Protein AF-A0AAW4UK02-F1 (afdb_monomer)

Organism: NCBI:txid39491

Mean predicted aligned error: 6.5 Å

Radius of gyration: 23.48 Å; Cα contacts (8 Å, |Δi|>4): 196; chains: 1; bounding box: 62×28×69 Å

Foldseek 3Di:
DWKWFDQPPDIDIDDDDPDDDDDDDPPVVVVVVVVLLCCQLHPHDDPDPDDRSPQGMADPNHRDHSVQADEQEAEDPVSLVQLCWLDPPHLVVLLVVVVCPDPVNVVVLVVVQVVQVVVQVVVQVVVCVVHPDGDDDDSVVVVVVVSPDTDADPVRHHPVPDALVVSVVVSVVSVVSSCVVPPHHYDYHYHPCCVRPPD

pLDDT: mean 89.32, std 7.07, range [51.09, 97.5]

Solvent-accessible surface area (backbone atoms only — not comparable to full-atom values): 11755 Å² total; per-residue (Å²): 87,42,37,38,38,40,54,85,93,45,76,49,73,49,74,48,53,103,77,67,83,91,82,77,87,60,56,72,60,52,53,52,52,53,50,36,54,51,42,42,33,40,88,63,80,79,90,53,95,87,43,72,53,59,93,25,55,26,50,71,90,35,81,62,64,47,77,64,34,48,70,45,78,33,69,50,72,66,50,51,50,54,36,56,29,53,40,99,88,13,53,38,38,57,38,50,55,56,57,51,68,35,67,71,45,46,52,52,52,48,56,50,50,54,53,51,51,53,53,38,52,62,50,31,73,56,46,44,74,78,42,101,52,79,69,85,84,58,76,66,56,63,53,47,55,66,51,71,41,84,69,61,39,82,93,76,33,58,65,83,74,52,50,54,57,58,50,51,50,52,50,52,53,45,50,52,56,37,36,73,79,52,80,64,56,69,44,75,45,73,42,69,51,70,78,48,60,66,128

Sequence (199 aa):
MNVEITEFEKRFCFELCPVTQLCGQNVRKKNYIFESLRRYFGTFKYSESKNKWRDNVFIDNNQVGRKFFSVLSISNKIDIIQMIKMTEQSLLMEYVKNIIQDFDWQLHLRNLSEEIEIMFQIINDQVNKVGDIEISYAMSDVWDMVQKSEVSGIDDTELSDKSNAELILILLNIVDNVLKNNPKKTLILFENLDHLVSL

InterPro domains:
  IPR031820 CRISPR-associated protein Csn2 subfamily St [PF16813] (8-198)

Nearest PDB structures (foldseek):
  3zth-assembly1_A  TM=8.404E-01  e=8.016E-12  Streptococcus thermophilus LMG 18311
  5h66-assembly1_A  TM=2.724E-01  e=3.686E-01  Bacillus subtilis subsp. subtilis str. 168
  1kz9-assembly1_E  TM=2.571E-01  e=7.931E+00  Schizosaccharomyces pombe

Secondary structure (DSSP, 8-state):
-EEEEEETTEEEEEE--SS----SS-HHHHHHHHHHHHHHHSSPPP-SSS-TTTT-EEETTEE--TTSSEEEEESSHHHHHHHHS--TT-HHHHHHHHHHTSHHHHHHHHHHHHHHHHHHHHHHHHHTTTSS------HHHHHHHHHT-----GGG--GGGS-HHHHHHHHHHHHHHHHHHS---EEEEESSHHHHS--

Structure (mmCIF, N/CA/C/O backbone):
data_AF-A0AAW4UK02-F1
#
_entry.id   AF-A0AAW4UK02-F1
#
loop_
_atom_site.group_PDB
_atom_site.id
_atom_site.type_symbol
_atom_site.label_atom_id
_atom_site.label_alt_id
_atom_site.label_comp_id
_atom_site.label_asym_id
_atom_site.label_entity_id
_atom_site.label_seq_id
_atom_site.pdbx_PDB_ins_code
_atom_site.Cartn_x
_atom_site.Cartn_y
_atom_site.Cartn_z
_atom_site.occupancy
_atom_site.B_iso_or_equiv
_atom_site.auth_seq_id
_atom_site.auth_comp_id
_atom_site.auth_asym_id
_atom_site.auth_atom_id
_atom_site.pdbx_PDB_model_num
ATOM 1 N N . MET A 1 1 ? -9.503 -10.675 16.556 1.00 94.06 1 MET A N 1
ATOM 2 C CA . MET A 1 1 ? -8.348 -10.437 17.457 1.00 94.06 1 MET A CA 1
ATOM 3 C C . MET A 1 1 ? -8.697 -9.284 18.369 1.00 94.06 1 MET A C 1
ATOM 5 O O . MET A 1 1 ? -9.324 -8.343 17.902 1.00 94.06 1 MET A O 1
ATOM 9 N N . ASN A 1 2 ? -8.344 -9.339 19.644 1.00 96.31 2 ASN A N 1
ATOM 10 C CA . ASN A 1 2 ? -8.654 -8.267 20.582 1.00 96.31 2 ASN A CA 1
ATOM 11 C C . ASN A 1 2 ? -7.566 -7.202 20.523 1.00 96.31 2 ASN A C 1
ATOM 13 O O . ASN A 1 2 ? -6.394 -7.503 20.730 1.00 96.31 2 ASN A O 1
ATOM 17 N N . VAL A 1 3 ? -7.949 -5.964 20.235 1.00 97.12 3 VAL A N 1
ATOM 18 C CA . VAL A 1 3 ? -7.041 -4.819 20.226 1.00 97.12 3 VAL A CA 1
ATOM 19 C C . VAL A 1 3 ? -7.264 -4.024 21.499 1.00 97.12 3 VAL A C 1
ATOM 21 O O . VAL A 1 3 ? -8.393 -3.642 21.803 1.00 97.12 3 VAL A O 1
ATOM 24 N N . GLU A 1 4 ? -6.187 -3.745 22.223 1.00 97.50 4 GLU A N 1
ATOM 25 C CA . GLU A 1 4 ? -6.174 -2.801 23.336 1.00 97.50 4 GLU A CA 1
ATOM 26 C C . GLU A 1 4 ? -5.247 -1.633 23.000 1.00 97.50 4 GLU A C 1
ATOM 28 O O . GLU A 1 4 ? -4.099 -1.822 22.598 1.00 97.50 4 GLU A O 1
ATOM 33 N N . ILE A 1 5 ? -5.758 -0.413 23.164 1.00 96.50 5 ILE A N 1
ATOM 34 C CA . ILE A 1 5 ? -4.999 0.825 23.001 1.00 96.50 5 ILE A CA 1
ATOM 35 C C . ILE A 1 5 ? -4.984 1.581 24.322 1.00 96.50 5 ILE A C 1
ATOM 37 O O . ILE A 1 5 ? -6.041 1.831 24.909 1.00 96.50 5 ILE A O 1
ATOM 41 N N . THR A 1 6 ? -3.801 1.982 24.774 1.00 94.50 6 THR A N 1
ATOM 42 C CA . THR A 1 6 ? -3.619 2.707 26.034 1.00 94.50 6 THR A CA 1
ATOM 43 C C . THR A 1 6 ? -3.391 4.202 25.798 1.00 94.50 6 THR A C 1
ATOM 45 O O . THR A 1 6 ? -2.698 4.602 24.866 1.00 94.50 6 THR A O 1
ATOM 48 N N . GLU A 1 7 ? -3.986 5.046 26.648 1.00 91.94 7 GLU A N 1
ATOM 49 C CA . GLU A 1 7 ? -3.673 6.477 26.775 1.00 91.94 7 GLU A CA 1
ATOM 50 C C . GLU A 1 7 ? -3.448 6.791 28.257 1.00 91.94 7 GLU A C 1
ATOM 52 O O . GLU A 1 7 ? -4.396 7.067 28.998 1.00 91.94 7 GLU A O 1
ATOM 57 N N . PHE A 1 8 ? -2.190 6.728 28.700 1.00 85.50 8 PHE A N 1
ATOM 58 C CA . PHE A 1 8 ? -1.838 6.765 30.124 1.00 85.50 8 PHE A CA 1
ATOM 59 C C . PHE A 1 8 ? -2.593 5.667 30.902 1.00 85.50 8 PHE A C 1
ATOM 61 O O . PHE A 1 8 ? -2.358 4.487 30.665 1.00 85.50 8 PHE A O 1
ATOM 68 N N . GLU A 1 9 ? -3.512 6.033 31.798 1.00 85.38 9 GLU A N 1
ATOM 69 C CA . GLU A 1 9 ? -4.323 5.092 32.587 1.00 85.38 9 GLU A CA 1
ATOM 70 C C . GLU A 1 9 ? -5.566 4.581 31.840 1.00 85.38 9 GLU A C 1
ATOM 72 O O . GLU A 1 9 ? -6.186 3.600 32.251 1.00 85.38 9 GLU A O 1
ATOM 77 N N . LYS A 1 10 ? -5.957 5.233 30.738 1.00 92.44 10 LYS A N 1
ATOM 78 C CA . LYS A 1 10 ? -7.143 4.845 29.967 1.00 92.44 10 LYS A CA 1
ATOM 79 C C . LYS A 1 10 ? -6.822 3.671 29.056 1.00 92.44 10 LYS A C 1
ATOM 81 O O . LYS A 1 10 ? -5.759 3.630 28.441 1.00 92.44 10 LYS A O 1
ATOM 86 N N . ARG A 1 11 ? -7.792 2.768 28.910 1.00 93.88 11 ARG A N 1
ATOM 87 C CA . ARG A 1 11 ? -7.727 1.621 28.000 1.00 93.88 11 ARG A CA 1
ATOM 88 C C . ARG A 1 11 ? -8.925 1.621 27.065 1.00 93.88 11 ARG A C 1
ATOM 90 O O . ARG A 1 11 ? -10.062 1.853 27.484 1.00 93.88 11 ARG A O 1
ATOM 97 N N . PHE A 1 12 ? -8.661 1.375 25.793 1.00 95.38 12 PHE A N 1
ATOM 98 C CA . PHE A 1 12 ? -9.661 1.279 24.745 1.00 95.38 12 PHE A CA 1
ATOM 99 C C . PHE A 1 12 ? -9.554 -0.102 24.111 1.00 95.38 12 PHE A C 1
ATOM 101 O O . PHE A 1 12 ? -8.604 -0.368 23.382 1.00 95.38 12 PHE A O 1
ATOM 108 N N . CYS A 1 13 ? -10.523 -0.965 24.401 1.00 95.44 13 CYS A N 1
ATOM 109 C CA . CYS A 1 13 ? -10.538 -2.340 23.916 1.00 95.44 13 CYS A CA 1
ATOM 110 C C . CYS A 1 13 ? -11.639 -2.509 22.867 1.00 95.44 13 CYS A C 1
ATOM 112 O O . CYS A 1 13 ? -12.750 -2.003 23.052 1.00 95.44 13 CYS A O 1
ATOM 114 N N . PHE A 1 14 ? -11.337 -3.209 21.779 1.00 96.00 14 PHE A N 1
ATOM 115 C CA . PHE A 1 14 ? -12.314 -3.593 20.765 1.00 96.00 14 PHE A CA 1
ATOM 116 C C . PHE A 1 14 ? -11.873 -4.870 20.051 1.00 96.00 14 PHE A C 1
ATOM 118 O O . PHE A 1 14 ? -10.683 -5.179 19.968 1.00 96.00 14 PHE A O 1
ATOM 125 N N . GLU A 1 15 ? -12.841 -5.611 19.525 1.00 95.62 15 GLU A N 1
ATOM 126 C CA . GLU A 1 15 ? -12.567 -6.762 18.676 1.00 95.62 15 GLU A CA 1
ATOM 127 C C . GLU A 1 15 ? -12.310 -6.290 17.239 1.00 95.62 15 GLU A C 1
ATOM 129 O O . GLU A 1 15 ? -13.112 -5.562 16.656 1.00 95.62 15 GLU A O 1
ATOM 134 N N . LEU A 1 16 ? -11.172 -6.696 16.679 1.00 95.81 16 LEU A N 1
ATOM 135 C CA . LEU A 1 16 ? -10.799 -6.483 15.288 1.00 95.81 16 LEU A CA 1
ATOM 136 C C . LEU A 1 16 ? -11.086 -7.757 14.479 1.00 95.81 16 LEU A C 1
ATOM 138 O O . LEU A 1 16 ? -10.395 -8.777 14.604 1.00 95.81 16 LEU A O 1
ATOM 142 N N . CYS A 1 17 ? -12.117 -7.654 13.650 1.00 95.19 17 CYS A N 1
ATOM 143 C CA . CYS A 1 17 ? -12.566 -8.594 12.626 1.00 95.19 17 CYS A CA 1
ATOM 144 C C . CYS A 1 17 ? -12.067 -8.156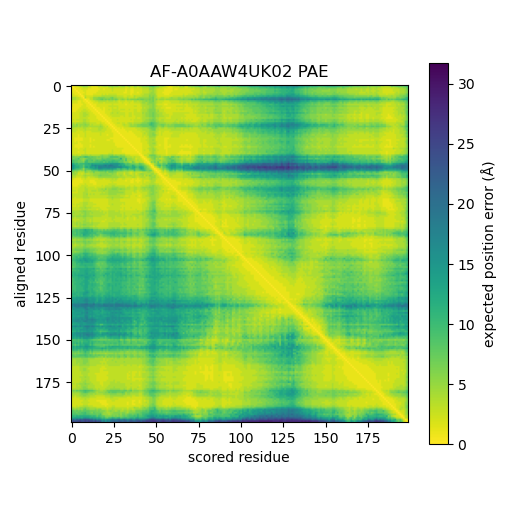 11.231 1.00 95.19 17 CYS A C 1
ATOM 146 O O . CYS A 1 17 ? -11.600 -7.020 11.094 1.00 95.19 17 CYS A O 1
ATOM 148 N N . PRO A 1 18 ? -12.200 -8.996 10.177 1.00 94.31 18 PRO A N 1
ATOM 149 C CA . PRO A 1 18 ? -11.818 -8.626 8.806 1.00 94.31 18 PRO A CA 1
ATOM 150 C C . PRO A 1 18 ? -12.408 -7.288 8.338 1.00 94.31 18 PRO A C 1
ATOM 152 O O . PRO A 1 18 ? -11.737 -6.519 7.660 1.00 94.31 18 PRO A O 1
ATOM 155 N N . VAL A 1 19 ? -13.636 -6.988 8.767 1.00 93.88 19 VAL A N 1
ATOM 156 C CA . VAL A 1 19 ? -14.252 -5.663 8.670 1.00 93.88 19 VAL A CA 1
ATOM 157 C C . VAL A 1 19 ? -14.693 -5.258 10.071 1.00 93.88 19 VAL A C 1
ATOM 159 O O . VAL A 1 19 ? -15.435 -5.990 10.723 1.00 93.88 19 VAL A O 1
ATOM 162 N N . THR A 1 20 ? -14.221 -4.105 10.545 1.00 94.50 20 THR A N 1
ATOM 163 C CA . THR A 1 20 ? -14.516 -3.584 11.887 1.00 94.50 20 THR A CA 1
ATOM 164 C C . THR A 1 20 ? -14.926 -2.126 11.789 1.00 94.50 20 THR A C 1
ATOM 166 O O . THR A 1 20 ? -14.229 -1.329 11.165 1.00 94.50 20 THR A O 1
ATOM 169 N N . GLN A 1 21 ? -16.041 -1.767 12.424 1.00 92.44 21 GLN A N 1
ATOM 170 C CA . GLN A 1 21 ? -16.552 -0.399 12.436 1.00 92.44 21 GLN A CA 1
ATOM 171 C C . GLN A 1 21 ? -16.425 0.205 13.833 1.00 92.44 21 GLN A C 1
ATOM 173 O O . GLN A 1 21 ? -16.917 -0.344 14.818 1.00 92.44 21 GLN A O 1
ATOM 178 N N . LEU A 1 22 ? -15.780 1.369 13.920 1.00 91.69 22 LEU A N 1
ATOM 179 C CA . LEU A 1 22 ? -15.698 2.153 15.150 1.00 91.69 22 LEU A CA 1
ATOM 180 C C . LEU A 1 22 ? -16.774 3.245 15.134 1.00 91.69 22 LEU A C 1
ATOM 182 O O . LEU A 1 22 ? -16.557 4.361 14.662 1.00 91.69 22 LEU A O 1
ATOM 186 N N . CYS A 1 23 ? -17.951 2.918 15.663 1.00 88.62 23 CYS A N 1
ATOM 187 C CA . CYS A 1 23 ? -19.103 3.821 15.721 1.00 88.62 23 CYS A CA 1
ATOM 188 C C . CYS A 1 23 ? -19.168 4.621 17.039 1.00 88.62 23 CYS A C 1
ATOM 190 O O . CYS A 1 23 ? -18.401 4.404 17.979 1.00 88.62 23 CYS A O 1
ATOM 192 N N . GLY A 1 24 ? -20.104 5.572 17.113 1.00 89.25 24 GLY A N 1
ATOM 193 C CA . GLY A 1 24 ? -20.410 6.337 18.329 1.00 89.25 24 GLY A CA 1
ATOM 194 C C . GLY A 1 24 ? -20.054 7.825 18.259 1.00 89.25 24 GLY A C 1
ATOM 195 O O . GLY A 1 24 ? -19.345 8.281 17.358 1.00 89.25 24 GLY A O 1
ATOM 196 N N . GLN A 1 25 ? -20.562 8.584 19.236 1.00 91.25 25 GLN A N 1
ATOM 197 C CA . GLN A 1 25 ? -20.520 10.055 19.259 1.00 91.25 25 GLN A CA 1
ATOM 198 C C . GLN A 1 25 ? -19.180 10.641 19.728 1.00 91.25 25 GLN A C 1
ATOM 200 O O . GLN A 1 25 ? -18.880 11.802 19.462 1.00 91.25 25 GLN A O 1
ATOM 205 N N . ASN A 1 26 ? -18.346 9.862 20.425 1.00 94.06 26 ASN A N 1
ATOM 206 C CA . ASN A 1 26 ? -17.081 10.363 20.962 1.00 94.06 26 ASN A CA 1
ATOM 207 C C . ASN A 1 26 ? -15.991 10.409 19.877 1.00 94.06 26 ASN A C 1
ATOM 209 O O . ASN A 1 26 ? -15.133 9.530 19.791 1.00 94.06 26 ASN A O 1
ATOM 213 N N . VAL A 1 27 ? -16.029 11.458 19.054 1.00 90.94 27 VAL A N 1
ATOM 214 C CA . VAL A 1 27 ? -15.080 11.687 17.951 1.00 90.94 27 VAL A CA 1
ATOM 215 C C . VAL A 1 27 ? -13.635 11.738 18.453 1.00 90.94 27 VAL A C 1
ATOM 217 O O . VAL A 1 27 ? -12.760 11.119 17.858 1.00 90.94 27 VAL A O 1
ATOM 220 N N . ARG A 1 28 ? -13.377 12.382 19.601 1.00 92.62 28 ARG A N 1
ATOM 221 C CA . ARG A 1 28 ? -12.023 12.472 20.181 1.00 92.62 28 ARG A CA 1
ATOM 222 C C . ARG A 1 28 ? -11.429 11.093 20.479 1.00 92.62 28 ARG A C 1
ATOM 224 O O . ARG A 1 28 ? -10.271 10.850 20.153 1.00 92.62 28 ARG A O 1
ATOM 231 N N . LYS A 1 29 ? -12.224 10.188 21.063 1.00 93.75 29 LYS A N 1
ATOM 232 C CA . LYS A 1 29 ? -11.807 8.807 21.351 1.00 93.75 29 LYS A CA 1
ATOM 233 C C . LYS A 1 29 ? -11.520 8.028 20.066 1.00 93.75 29 LYS A C 1
ATOM 235 O O . LYS A 1 29 ? -10.497 7.355 19.990 1.00 93.75 29 LYS A O 1
ATOM 240 N N . LYS A 1 30 ? -12.391 8.136 19.057 1.00 93.31 30 LYS A N 1
ATOM 241 C CA . LYS A 1 30 ? -12.202 7.456 17.763 1.00 93.31 30 LYS A CA 1
ATOM 242 C C . LYS A 1 30 ? -10.933 7.935 17.059 1.00 93.31 30 LYS A C 1
ATOM 244 O O . LYS A 1 30 ? -10.099 7.110 16.706 1.00 93.31 30 LYS A O 1
ATOM 249 N N . ASN A 1 31 ? -10.732 9.248 16.964 1.00 93.12 31 ASN A N 1
ATOM 250 C CA . ASN A 1 31 ? -9.539 9.819 16.335 1.00 93.12 31 ASN A CA 1
ATOM 251 C C . ASN A 1 31 ? -8.258 9.378 17.055 1.00 93.12 31 ASN A C 1
ATOM 253 O O . ASN A 1 31 ? -7.260 9.079 16.409 1.00 93.12 31 ASN A O 1
ATOM 257 N N . TYR A 1 32 ? -8.282 9.280 18.389 1.00 94.69 32 TYR A N 1
ATOM 258 C CA . TYR A 1 32 ? -7.134 8.780 19.146 1.00 94.69 32 TYR A CA 1
ATOM 259 C C . TYR A 1 32 ? -6.802 7.313 18.828 1.00 94.69 32 TYR A C 1
ATOM 261 O O . TYR A 1 32 ? -5.626 6.968 18.701 1.00 94.69 32 TYR A O 1
ATOM 269 N N . ILE A 1 33 ? -7.820 6.458 18.679 1.00 95.06 33 ILE A N 1
ATOM 270 C CA . ILE A 1 33 ? -7.647 5.054 18.277 1.00 95.06 33 ILE A CA 1
ATOM 271 C C . ILE A 1 33 ? -7.009 4.976 16.883 1.00 95.06 33 ILE A C 1
ATOM 273 O O . ILE A 1 33 ? -5.984 4.315 16.726 1.00 95.06 33 ILE A O 1
ATOM 277 N N . PHE A 1 34 ? -7.552 5.703 15.900 1.00 94.25 34 PHE A N 1
ATOM 278 C CA . PHE A 1 34 ? -7.012 5.745 14.535 1.00 94.25 34 PHE A CA 1
ATOM 279 C C . PHE A 1 34 ? -5.564 6.248 14.496 1.00 94.25 34 PHE A C 1
ATOM 281 O O . PHE A 1 34 ? -4.701 5.594 13.912 1.00 94.25 34 PHE A O 1
ATOM 288 N N . GLU A 1 35 ? -5.267 7.359 15.173 1.00 93.69 35 GLU A N 1
ATOM 289 C CA . GLU A 1 35 ? -3.908 7.905 15.252 1.00 93.69 35 GLU A CA 1
ATOM 290 C C . GLU A 1 35 ? -2.931 6.949 15.940 1.00 93.69 35 GLU A C 1
ATOM 292 O O . GLU A 1 35 ? -1.781 6.844 15.518 1.00 93.69 35 GLU A O 1
ATOM 297 N N . SER A 1 36 ? -3.374 6.227 16.972 1.00 94.56 36 SER A N 1
ATOM 298 C CA . SER A 1 36 ? -2.537 5.228 17.642 1.00 94.56 36 SER A CA 1
ATOM 299 C C . SER A 1 36 ? -2.181 4.088 16.694 1.00 94.56 36 SER A C 1
ATOM 301 O O . SER A 1 36 ? -1.005 3.771 16.553 1.00 94.56 36 SER A O 1
ATOM 303 N N . LEU A 1 37 ? -3.157 3.532 15.969 1.00 95.31 37 LEU A N 1
ATOM 304 C CA . LEU A 1 37 ? -2.908 2.482 14.975 1.00 95.31 37 LEU A CA 1
ATOM 305 C C . LEU A 1 37 ? -1.984 2.977 13.852 1.00 95.31 37 LEU A C 1
ATOM 307 O O . LEU A 1 37 ? -0.996 2.315 13.529 1.00 95.31 37 LEU A O 1
ATOM 311 N N . ARG A 1 38 ? -2.259 4.172 13.308 1.00 93.56 38 ARG A N 1
ATOM 312 C CA . ARG A 1 38 ? -1.472 4.806 12.240 1.00 93.56 38 ARG A CA 1
ATOM 313 C C . ARG A 1 38 ? -0.026 5.046 12.664 1.00 93.56 38 ARG A C 1
ATOM 315 O O . ARG A 1 38 ? 0.893 4.718 11.922 1.00 93.56 38 ARG A O 1
ATOM 322 N N . ARG A 1 39 ? 0.203 5.614 13.851 1.00 92.56 39 ARG A N 1
ATOM 323 C CA . ARG A 1 39 ? 1.558 5.926 14.334 1.00 92.56 39 ARG A CA 1
ATOM 324 C C . ARG A 1 39 ? 2.308 4.674 14.756 1.00 92.56 39 ARG A C 1
ATOM 326 O O . ARG A 1 39 ? 3.486 4.540 14.423 1.00 92.56 39 ARG A O 1
ATOM 333 N N . TYR A 1 40 ? 1.639 3.761 15.458 1.00 93.62 40 TYR A N 1
ATOM 334 C CA . TYR A 1 40 ? 2.273 2.564 15.994 1.00 93.62 40 TYR A CA 1
ATOM 335 C C . TYR A 1 40 ? 2.774 1.643 14.883 1.00 93.62 40 TYR A C 1
ATOM 337 O O . TYR A 1 40 ? 3.966 1.326 14.852 1.00 93.62 40 TYR A O 1
ATOM 345 N N . PHE A 1 41 ? 1.899 1.293 13.938 1.00 93.88 41 PHE A N 1
ATOM 346 C CA . PHE A 1 41 ? 2.230 0.401 12.826 1.00 93.88 41 PHE A CA 1
ATOM 347 C C . PHE A 1 41 ? 2.803 1.126 11.593 1.00 93.88 41 PHE A C 1
ATOM 349 O O . PHE A 1 41 ? 3.340 0.493 10.689 1.00 93.88 41 PHE A O 1
ATOM 356 N N . GLY A 1 42 ? 2.724 2.459 11.547 1.00 87.81 42 GLY A N 1
ATOM 357 C CA . GLY A 1 42 ? 3.353 3.271 10.505 1.00 87.81 42 GLY A CA 1
ATOM 358 C C . GLY A 1 42 ? 4.839 3.556 10.750 1.00 87.81 42 GLY A C 1
ATOM 359 O O . GLY A 1 42 ? 5.459 3.101 11.712 1.00 87.81 42 GLY A O 1
ATOM 360 N N . THR A 1 43 ? 5.418 4.391 9.887 1.00 80.38 43 THR A N 1
ATOM 361 C CA . THR A 1 43 ? 6.842 4.781 9.908 1.00 80.38 43 THR A CA 1
ATOM 362 C C . THR A 1 43 ? 7.152 5.953 10.849 1.00 80.38 43 THR A C 1
ATOM 364 O O . THR A 1 43 ? 8.270 6.473 10.853 1.00 80.38 43 THR A O 1
ATOM 367 N N . PHE A 1 44 ? 6.183 6.374 11.670 1.00 82.81 44 PHE A N 1
ATOM 368 C CA . PHE A 1 44 ? 6.302 7.557 12.520 1.00 82.81 44 PHE A CA 1
ATOM 369 C C . PHE A 1 44 ? 7.483 7.444 13.500 1.00 82.81 44 PHE A C 1
ATOM 371 O O . PHE A 1 44 ? 7.594 6.482 14.270 1.00 82.81 44 PHE A O 1
ATOM 378 N N . LYS A 1 45 ? 8.370 8.442 13.503 1.00 81.75 45 LYS A N 1
ATOM 379 C CA . LYS A 1 45 ? 9.501 8.514 14.436 1.00 81.75 45 LYS A CA 1
ATOM 380 C C . LYS A 1 45 ? 9.096 9.327 15.662 1.00 81.75 45 LYS A C 1
ATOM 382 O O . LYS A 1 45 ? 8.737 10.493 15.547 1.00 81.75 45 LYS A O 1
ATOM 387 N N . TYR A 1 46 ? 9.162 8.710 16.838 1.00 82.12 46 TYR A N 1
ATOM 388 C CA . TYR A 1 46 ? 8.900 9.394 18.102 1.00 82.12 46 TYR A CA 1
ATOM 389 C C . TYR A 1 46 ? 10.131 10.216 18.495 1.00 82.12 46 TYR A C 1
ATOM 391 O O . TYR A 1 46 ? 11.205 9.652 18.690 1.00 82.12 46 TYR A O 1
ATOM 399 N N . SER A 1 47 ? 9.979 11.536 18.587 1.00 73.50 47 SER A N 1
ATOM 400 C CA . SER A 1 47 ? 11.040 12.457 19.016 1.00 73.50 47 SER A CA 1
ATOM 401 C C . SER A 1 47 ? 11.288 12.410 20.526 1.00 73.50 47 SER A C 1
ATOM 403 O O . SER A 1 47 ? 12.410 12.617 20.977 1.00 73.50 47 SER A O 1
ATOM 405 N N . GLU A 1 48 ? 10.249 12.121 21.309 1.00 73.69 48 GLU A N 1
ATOM 406 C CA . GLU A 1 48 ? 10.289 12.149 22.771 1.00 73.69 48 GLU A CA 1
ATOM 407 C C . GLU A 1 48 ? 10.339 10.742 23.374 1.00 73.69 48 GLU A C 1
ATOM 409 O O . GLU A 1 48 ? 9.679 9.809 22.906 1.00 73.69 48 GLU A O 1
ATOM 414 N N . SER A 1 49 ? 11.099 10.597 24.464 1.00 62.59 49 SER A N 1
ATOM 415 C CA . SER A 1 49 ? 11.214 9.342 25.215 1.00 62.59 49 SER A CA 1
ATOM 416 C C . SER A 1 49 ? 9.883 8.925 25.850 1.00 62.59 49 SER A C 1
ATOM 418 O O . SER A 1 49 ? 9.523 7.749 25.777 1.00 62.59 49 SER A O 1
ATOM 420 N N . LYS A 1 50 ? 9.125 9.885 26.401 1.00 64.50 50 LYS A N 1
ATOM 421 C CA . LYS A 1 50 ? 7.748 9.711 26.885 1.00 64.50 50 LYS A CA 1
ATOM 422 C C . LYS A 1 50 ? 6.761 10.197 25.831 1.00 64.50 50 LYS A C 1
ATOM 424 O O . LYS A 1 50 ? 6.408 11.367 25.801 1.00 64.50 50 LYS A O 1
ATOM 429 N N . ASN A 1 51 ? 6.293 9.287 24.987 1.00 79.31 51 ASN A N 1
ATOM 430 C CA . ASN A 1 51 ? 5.299 9.593 23.968 1.00 79.31 51 ASN A CA 1
ATOM 431 C C . ASN A 1 51 ? 4.058 8.715 24.168 1.00 79.31 51 ASN A C 1
ATOM 433 O O . ASN A 1 51 ? 4.177 7.498 24.258 1.00 79.31 51 ASN A O 1
ATOM 437 N N . LYS A 1 52 ? 2.867 9.321 24.216 1.00 83.50 52 LYS A N 1
ATOM 438 C CA . LYS A 1 52 ? 1.609 8.606 24.502 1.00 83.50 52 LYS A CA 1
ATOM 439 C C . LYS A 1 52 ? 1.173 7.596 23.432 1.00 83.50 52 LYS A C 1
ATOM 441 O O . LYS A 1 52 ? 0.221 6.866 23.661 1.00 83.50 52 LYS A O 1
ATOM 446 N N . TRP A 1 53 ? 1.816 7.599 22.266 1.00 84.94 53 TRP A N 1
ATOM 447 C CA . TRP A 1 53 ? 1.585 6.646 21.174 1.00 84.94 53 TRP A CA 1
ATOM 448 C C . TRP A 1 53 ? 2.689 5.585 21.082 1.00 84.94 53 TRP A C 1
ATOM 450 O O . TRP A 1 53 ? 2.644 4.691 20.240 1.00 84.94 53 TRP A O 1
ATOM 460 N N . ARG A 1 54 ? 3.725 5.691 21.917 1.00 85.38 54 ARG A N 1
ATOM 461 C CA . ARG A 1 54 ? 4.795 4.705 21.961 1.00 85.38 54 ARG A CA 1
ATOM 462 C C . ARG A 1 54 ? 4.320 3.503 22.763 1.00 85.38 54 ARG A C 1
ATOM 464 O O . ARG A 1 54 ? 3.874 3.670 23.892 1.00 85.38 54 ARG A O 1
ATOM 471 N N . ASP A 1 55 ? 4.452 2.314 22.176 1.00 88.12 55 ASP A N 1
ATOM 472 C CA . ASP A 1 55 ? 4.178 1.042 22.860 1.00 88.12 55 ASP A CA 1
ATOM 473 C C . ASP A 1 55 ? 2.766 0.964 23.463 1.00 88.12 55 ASP A C 1
ATOM 475 O O . ASP A 1 55 ? 2.539 0.320 24.482 1.00 88.12 55 ASP A O 1
ATOM 479 N N . ASN A 1 56 ? 1.810 1.634 22.807 1.00 92.81 56 ASN A N 1
ATOM 480 C CA . ASN A 1 56 ? 0.456 1.818 23.314 1.00 92.81 56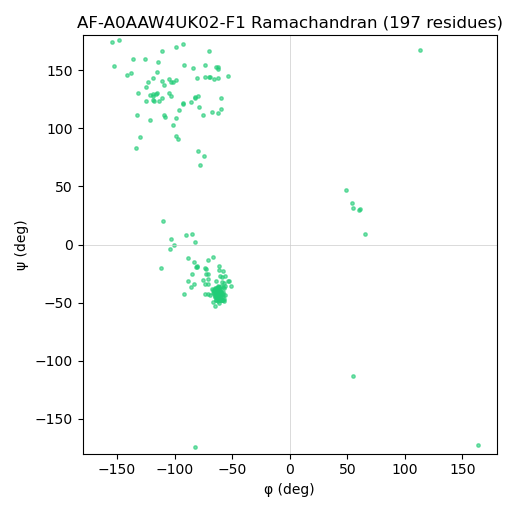 ASN A CA 1
ATOM 481 C C . ASN A 1 56 ? -0.587 0.902 22.660 1.00 92.81 56 ASN A C 1
ATOM 483 O O . ASN A 1 56 ? -1.770 1.063 22.939 1.00 92.81 56 ASN A O 1
ATOM 487 N N . VAL A 1 57 ? -0.175 -0.025 21.789 1.00 95.38 57 VAL A N 1
ATOM 488 C CA . VAL A 1 57 ? -1.067 -0.964 21.094 1.00 95.38 57 VAL A CA 1
ATOM 489 C C . VAL A 1 57 ? -0.707 -2.397 21.471 1.00 95.38 57 VAL A C 1
ATOM 491 O O . VAL A 1 57 ? 0.438 -2.824 21.322 1.00 95.38 57 VAL A O 1
ATOM 494 N N . PHE A 1 58 ? -1.713 -3.149 21.903 1.00 96.44 58 PHE A N 1
ATOM 495 C CA . PHE A 1 58 ? -1.624 -4.554 22.276 1.00 96.44 58 PHE A CA 1
ATOM 496 C C . PHE A 1 58 ? -2.619 -5.363 21.444 1.00 96.44 58 PHE A C 1
ATOM 498 O O . PHE A 1 58 ? -3.747 -4.924 21.216 1.00 96.44 58 PHE A O 1
ATOM 505 N N . ILE A 1 59 ? -2.204 -6.547 20.998 1.00 96.25 59 ILE A N 1
ATOM 506 C CA . ILE A 1 59 ? -3.042 -7.507 20.275 1.00 96.25 59 ILE A CA 1
ATOM 507 C C . ILE A 1 59 ? -3.098 -8.788 21.099 1.00 96.25 59 ILE A C 1
ATOM 509 O O . ILE A 1 59 ? -2.057 -9.347 21.442 1.00 96.25 59 ILE A O 1
ATOM 513 N N . ASP A 1 60 ? -4.305 -9.235 21.438 1.00 95.88 60 ASP A N 1
ATOM 514 C CA . ASP A 1 60 ? -4.560 -10.416 22.268 1.00 95.88 60 ASP A CA 1
ATOM 515 C C . ASP A 1 60 ? -3.717 -10.402 23.562 1.00 95.88 60 ASP A C 1
ATOM 517 O O . ASP A 1 60 ? -3.060 -11.379 23.915 1.00 95.88 60 ASP A O 1
ATOM 521 N N . ASN A 1 61 ? -3.709 -9.248 24.246 1.00 92.94 61 ASN A N 1
ATOM 522 C CA . ASN A 1 61 ? -2.942 -8.941 25.465 1.00 92.94 61 ASN A CA 1
ATOM 523 C C . ASN A 1 61 ? -1.409 -8.929 25.315 1.00 92.94 61 ASN A C 1
ATOM 525 O O . ASN A 1 61 ? -0.701 -8.801 26.313 1.00 92.94 61 ASN A O 1
ATOM 529 N N . ASN A 1 62 ? -0.880 -9.013 24.092 1.00 94.12 62 ASN A N 1
ATOM 530 C CA . ASN A 1 62 ? 0.555 -8.980 23.822 1.00 94.12 62 ASN A CA 1
ATOM 531 C C . ASN A 1 62 ? 0.965 -7.687 23.114 1.00 94.12 62 ASN A C 1
ATOM 533 O O . ASN A 1 62 ? 0.287 -7.217 22.199 1.00 94.12 62 ASN A O 1
ATOM 537 N N . GLN A 1 63 ? 2.118 -7.135 23.489 1.00 91.00 63 GLN A N 1
ATOM 538 C CA . GLN A 1 63 ? 2.733 -6.040 22.744 1.00 91.00 63 GLN A CA 1
ATOM 539 C C . GLN A 1 63 ? 3.359 -6.605 21.463 1.00 91.00 63 GLN A C 1
ATOM 541 O O . GLN A 1 63 ? 4.326 -7.366 21.509 1.00 91.00 63 GLN A O 1
ATOM 546 N N . VAL A 1 64 ? 2.789 -6.259 20.311 1.00 93.38 64 VAL A N 1
ATOM 547 C CA . VAL A 1 64 ? 3.256 -6.740 19.003 1.00 93.38 64 VAL A CA 1
ATOM 548 C C . VAL A 1 64 ? 4.266 -5.781 18.384 1.00 93.38 64 VAL A C 1
ATOM 550 O O . VAL A 1 64 ? 4.241 -4.589 18.643 1.00 93.38 64 VAL A O 1
ATOM 553 N N . GLY A 1 65 ? 5.151 -6.268 17.514 1.00 92.19 65 GLY A N 1
ATOM 554 C CA . GLY A 1 65 ? 6.094 -5.390 16.816 1.00 92.19 65 GLY A CA 1
ATOM 555 C C . GLY A 1 65 ? 5.401 -4.384 15.884 1.00 92.19 65 GLY A C 1
ATOM 556 O O . GLY A 1 65 ? 4.361 -4.671 15.297 1.00 92.19 65 GLY A O 1
ATOM 557 N N . ARG A 1 66 ? 6.035 -3.228 15.644 1.00 91.56 66 ARG A N 1
ATOM 558 C CA . ARG A 1 66 ? 5.517 -2.177 14.738 1.00 91.56 66 ARG A CA 1
ATOM 559 C C . ARG A 1 66 ? 5.270 -2.646 13.298 1.00 91.56 66 ARG A C 1
ATOM 561 O O . ARG A 1 66 ? 4.479 -2.044 12.594 1.00 91.56 66 ARG A O 1
ATOM 568 N N . LYS A 1 67 ? 5.926 -3.726 12.858 1.00 92.62 67 LYS A N 1
ATOM 569 C CA . LYS A 1 67 ? 5.729 -4.341 11.531 1.00 92.62 67 LYS A CA 1
ATOM 570 C C . LYS A 1 67 ? 4.644 -5.427 11.507 1.00 92.62 67 LYS A C 1
ATOM 572 O O . LYS A 1 67 ? 4.531 -6.137 10.516 1.00 92.62 67 LYS A O 1
ATOM 577 N N . PHE A 1 68 ? 3.885 -5.605 12.591 1.00 94.81 68 PHE A N 1
ATOM 578 C CA . PHE A 1 68 ? 2.839 -6.630 12.659 1.00 94.81 68 PHE A CA 1
ATOM 579 C C . PHE A 1 68 ? 1.739 -6.405 11.614 1.00 94.81 68 PHE A C 1
ATOM 581 O O . PHE A 1 68 ? 1.252 -7.377 11.042 1.00 94.81 68 PHE A O 1
ATOM 588 N N . PHE A 1 69 ? 1.395 -5.142 11.342 1.00 95.62 69 PHE A N 1
ATOM 589 C CA . PHE A 1 69 ? 0.544 -4.741 10.225 1.00 95.62 69 PHE A CA 1
ATOM 590 C C . PHE A 1 69 ? 1.295 -3.816 9.266 1.00 95.62 69 PHE A C 1
ATOM 592 O O . PHE A 1 69 ? 2.043 -2.940 9.695 1.00 95.62 69 PHE A O 1
ATOM 599 N N . SER A 1 70 ? 1.029 -3.966 7.969 1.00 93.31 70 SER A N 1
ATOM 600 C CA . SER A 1 70 ? 1.193 -2.896 6.984 1.00 93.31 70 SER A CA 1
ATOM 601 C C . SER A 1 70 ? -0.056 -2.014 7.030 1.00 93.31 70 SER A C 1
ATOM 603 O O . SER A 1 70 ? -1.164 -2.540 6.968 1.00 93.31 70 SER A O 1
ATOM 605 N N . VAL A 1 71 ? 0.094 -0.698 7.192 1.00 93.50 71 VAL A N 1
ATOM 606 C CA . VAL A 1 71 ? -1.052 0.217 7.327 1.00 93.50 71 VAL A CA 1
ATOM 607 C C . VAL A 1 71 ? -1.279 1.004 6.050 1.00 93.50 71 VAL A C 1
ATOM 609 O O . VAL A 1 71 ? -0.366 1.661 5.557 1.00 93.50 71 VAL A O 1
ATOM 612 N N . LEU A 1 72 ? -2.528 1.002 5.593 1.00 92.81 72 LEU A N 1
ATOM 613 C CA . LEU A 1 72 ? -3.042 1.901 4.566 1.00 92.81 72 LEU A CA 1
ATOM 614 C C . LEU A 1 72 ? -4.068 2.816 5.219 1.00 92.81 72 LEU A C 1
ATOM 616 O O . LEU A 1 72 ? -5.006 2.338 5.848 1.00 92.81 72 LEU A O 1
ATOM 620 N N . SER A 1 73 ? -3.875 4.125 5.117 1.00 92.19 73 SER A N 1
ATOM 621 C CA . SER A 1 73 ? -4.732 5.108 5.775 1.00 92.19 73 SER A CA 1
ATOM 622 C C . SER A 1 73 ? -5.418 5.978 4.739 1.00 92.19 73 SER A C 1
ATOM 624 O O . SER A 1 73 ? -4.739 6.605 3.933 1.00 92.19 73 SER A O 1
ATOM 626 N N . ILE A 1 74 ? -6.746 6.018 4.786 1.00 92.44 74 ILE A N 1
ATOM 627 C CA . ILE A 1 74 ? -7.596 6.668 3.793 1.00 92.44 74 ILE A CA 1
ATOM 628 C C . ILE A 1 74 ? -8.616 7.515 4.542 1.00 92.44 74 ILE A C 1
ATOM 630 O O . ILE A 1 74 ? -9.507 6.987 5.206 1.00 92.44 74 ILE A O 1
ATOM 634 N N . SER A 1 75 ?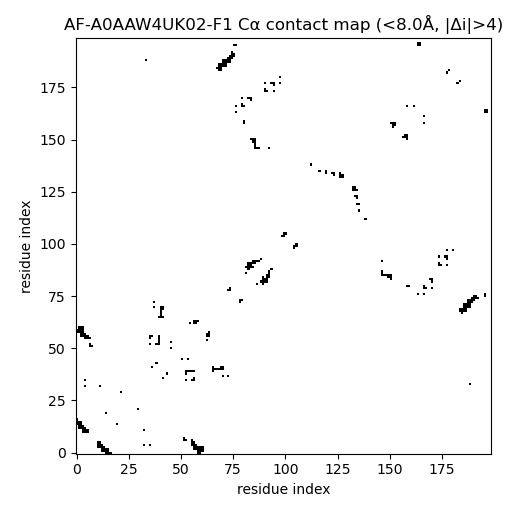 -8.491 8.829 4.435 1.00 89.25 75 SER A N 1
ATOM 635 C CA . SER A 1 75 ? -9.383 9.783 5.092 1.00 89.25 75 SER A CA 1
ATOM 636 C C . SER A 1 75 ? -10.246 10.550 4.090 1.00 89.25 75 SER A C 1
ATOM 638 O O . SER A 1 75 ? -11.269 11.118 4.469 1.00 89.25 75 SER A O 1
ATOM 640 N N . ASN A 1 76 ? -9.840 10.604 2.819 1.00 89.31 76 ASN A N 1
ATOM 641 C CA . ASN A 1 76 ? -10.539 11.334 1.765 1.00 89.31 76 ASN A CA 1
ATOM 642 C C . ASN A 1 76 ? -10.254 10.753 0.357 1.00 89.31 76 ASN A C 1
ATOM 644 O O .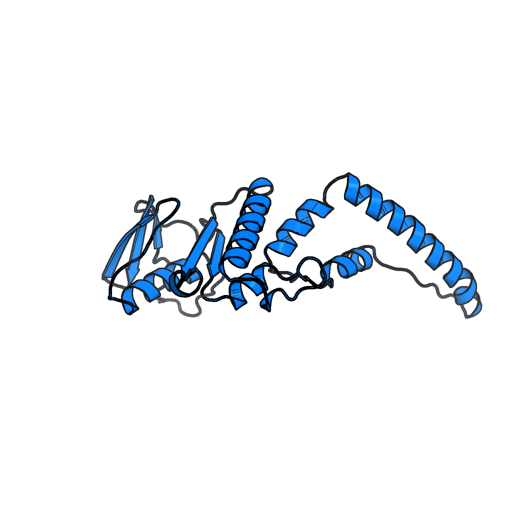 ASN A 1 76 ? -9.421 9.864 0.183 1.00 89.31 76 ASN A O 1
ATOM 648 N N . LYS A 1 77 ? -10.941 11.290 -0.664 1.00 89.81 77 LYS A N 1
ATOM 649 C CA . LYS A 1 77 ? -10.785 10.900 -2.080 1.00 89.81 77 LYS A CA 1
ATOM 650 C C . LYS A 1 77 ? -9.352 11.080 -2.601 1.00 89.81 77 LYS A C 1
ATOM 652 O O . LYS A 1 77 ? -8.883 10.268 -3.395 1.00 89.81 77 LYS A O 1
ATOM 657 N N . ILE A 1 78 ? -8.657 12.131 -2.167 1.00 90.25 78 ILE A N 1
ATOM 658 C CA . ILE A 1 78 ? -7.298 12.457 -2.620 1.00 90.25 78 ILE A CA 1
ATOM 659 C C . ILE A 1 78 ? -6.322 11.368 -2.171 1.00 90.25 78 ILE A C 1
ATOM 661 O O . ILE A 1 78 ? -5.485 10.959 -2.972 1.00 90.25 78 ILE A O 1
ATOM 665 N N . ASP A 1 79 ? -6.472 10.844 -0.952 1.00 90.75 79 ASP A N 1
ATOM 666 C CA . ASP A 1 79 ? -5.634 9.748 -0.449 1.00 90.75 79 ASP A CA 1
ATOM 667 C C . ASP A 1 79 ? -5.761 8.504 -1.343 1.00 90.75 79 ASP A C 1
ATOM 669 O O . ASP A 1 79 ?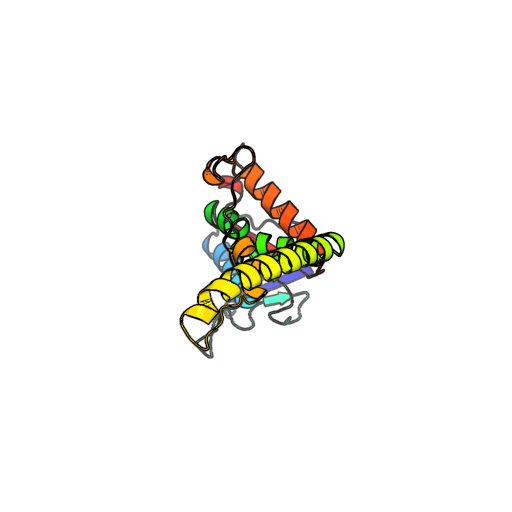 -4.765 7.868 -1.682 1.00 90.75 79 ASP A O 1
ATOM 673 N N . ILE A 1 80 ? -6.981 8.190 -1.798 1.00 92.19 80 ILE A N 1
ATOM 674 C CA . ILE A 1 80 ? -7.235 7.071 -2.719 1.00 92.19 80 ILE A CA 1
ATOM 675 C C . ILE A 1 80 ? -6.548 7.317 -4.065 1.00 92.19 80 ILE A C 1
ATOM 677 O O . ILE A 1 80 ? -5.841 6.447 -4.569 1.00 92.19 80 ILE A O 1
ATOM 681 N N . ILE A 1 81 ? -6.709 8.516 -4.632 1.00 92.38 81 ILE A N 1
ATOM 682 C CA . ILE A 1 81 ? -6.075 8.885 -5.903 1.00 92.38 81 ILE A CA 1
ATOM 683 C C . ILE A 1 81 ? -4.546 8.800 -5.791 1.00 92.38 81 ILE A C 1
ATOM 685 O O . ILE A 1 81 ? -3.902 8.288 -6.701 1.00 92.38 81 ILE A O 1
ATOM 689 N N . GLN A 1 82 ? -3.946 9.244 -4.683 1.00 91.56 82 GLN A N 1
ATOM 690 C CA . GLN A 1 82 ? -2.497 9.138 -4.465 1.00 91.56 82 GLN A CA 1
ATOM 691 C C . GLN A 1 82 ? -2.008 7.684 -4.431 1.00 91.56 82 GLN A C 1
ATOM 693 O O . GLN A 1 82 ? -0.930 7.399 -4.950 1.00 91.56 82 GLN A O 1
ATOM 698 N N . MET A 1 83 ? -2.804 6.765 -3.876 1.00 92.31 83 MET A N 1
ATOM 699 C CA . MET A 1 83 ? -2.489 5.331 -3.862 1.00 92.31 83 MET A CA 1
ATOM 700 C C . MET A 1 83 ? -2.602 4.676 -5.247 1.00 92.31 83 MET A C 1
ATOM 702 O O . MET A 1 83 ? -1.942 3.662 -5.487 1.00 92.31 83 MET A O 1
ATOM 706 N N . ILE A 1 84 ? -3.420 5.248 -6.137 1.00 93.75 84 ILE A N 1
ATOM 707 C CA . ILE A 1 84 ? -3.632 4.782 -7.515 1.00 93.75 84 ILE A CA 1
ATOM 708 C C . ILE A 1 84 ? -2.620 5.404 -8.491 1.00 93.75 84 ILE A C 1
ATOM 710 O O . ILE A 1 84 ? -2.257 4.762 -9.464 1.00 93.75 84 ILE A O 1
ATOM 714 N N . LYS A 1 85 ? -2.139 6.632 -8.271 1.00 91.19 85 LYS A N 1
ATOM 715 C CA . LYS A 1 85 ? -1.139 7.272 -9.149 1.00 91.19 85 LYS A CA 1
ATOM 716 C C . LYS A 1 85 ? 0.187 6.507 -9.171 1.00 91.19 85 LYS A C 1
ATOM 718 O O . LYS A 1 85 ? 0.583 5.959 -8.154 1.00 91.19 85 LYS A O 1
ATOM 723 N N . MET A 1 86 ? 0.934 6.576 -10.275 1.00 87.56 86 MET A N 1
ATOM 724 C CA . MET A 1 86 ? 2.295 6.027 -10.395 1.00 87.56 86 MET A CA 1
ATOM 725 C C . MET A 1 86 ? 3.322 6.890 -9.647 1.00 87.56 86 MET A C 1
ATOM 727 O O . MET A 1 86 ? 4.071 7.665 -10.228 1.00 87.56 86 MET A O 1
ATOM 731 N N . THR A 1 87 ? 3.348 6.774 -8.321 1.00 85.69 87 THR A N 1
ATOM 732 C CA . THR A 1 87 ? 4.397 7.371 -7.475 1.00 85.69 87 THR A CA 1
ATOM 733 C C . THR A 1 87 ? 5.216 6.277 -6.799 1.00 85.69 87 THR A C 1
ATOM 735 O O . THR A 1 87 ? 4.718 5.167 -6.609 1.00 85.69 87 THR A O 1
ATOM 738 N N . GLU A 1 88 ? 6.456 6.565 -6.389 1.00 78.81 88 GLU A N 1
ATOM 739 C CA . GLU A 1 88 ? 7.347 5.570 -5.763 1.00 78.81 88 GLU A CA 1
ATOM 740 C C . GLU A 1 88 ? 6.724 4.836 -4.564 1.00 78.81 88 GLU A C 1
ATOM 742 O O . GLU A 1 88 ? 7.042 3.671 -4.322 1.00 78.81 88 GLU A O 1
ATOM 747 N N . GLN A 1 89 ? 5.846 5.521 -3.824 1.00 79.25 89 GLN A N 1
ATOM 748 C CA . GLN A 1 89 ? 5.205 5.028 -2.602 1.00 79.25 89 GLN A CA 1
ATOM 749 C C . GLN A 1 89 ? 3.770 4.523 -2.824 1.00 79.25 89 GLN A C 1
ATOM 751 O O . GLN A 1 89 ? 3.122 4.095 -1.869 1.00 79.25 89 GLN A O 1
ATOM 756 N N . SER A 1 90 ? 3.257 4.588 -4.054 1.00 88.56 90 SER A N 1
ATOM 757 C CA . SER A 1 90 ? 1.897 4.150 -4.377 1.00 88.56 90 SER A CA 1
ATOM 758 C C . SER A 1 90 ? 1.753 2.630 -4.380 1.00 88.56 90 SER A C 1
ATOM 760 O O . SER A 1 90 ? 2.694 1.884 -4.664 1.00 88.56 90 SER A O 1
ATOM 762 N N . LEU A 1 91 ? 0.527 2.168 -4.137 1.00 91.06 91 LEU A N 1
ATOM 763 C CA . LEU A 1 91 ? 0.188 0.754 -4.258 1.00 91.06 91 LEU A CA 1
ATOM 764 C C . LEU A 1 91 ? 0.169 0.294 -5.713 1.00 91.06 91 LEU A C 1
ATOM 766 O O . LEU A 1 91 ? 0.558 -0.841 -5.985 1.00 91.06 91 LEU A O 1
ATOM 770 N N . LEU A 1 92 ? -0.237 1.161 -6.651 1.00 93.00 92 LEU A N 1
ATOM 771 C CA . LEU A 1 92 ? -0.191 0.811 -8.068 1.00 93.00 92 LEU A CA 1
ATOM 772 C C . LEU A 1 92 ? 1.247 0.538 -8.521 1.00 93.00 92 LEU A C 1
ATOM 774 O O . LEU A 1 92 ? 1.477 -0.443 -9.216 1.00 93.00 92 LEU A O 1
ATOM 778 N N . MET A 1 93 ? 2.225 1.330 -8.073 1.00 89.75 93 MET A N 1
ATOM 779 C CA . MET A 1 93 ? 3.636 1.076 -8.375 1.00 89.75 93 MET A CA 1
ATOM 780 C C . MET A 1 93 ? 4.122 -0.265 -7.806 1.00 89.75 93 MET A C 1
ATOM 782 O O . MET A 1 93 ? 4.861 -0.976 -8.484 1.00 89.75 93 MET A O 1
ATOM 786 N N . GLU A 1 94 ? 3.718 -0.638 -6.581 1.00 90.62 94 GLU A N 1
ATOM 787 C CA . GLU A 1 94 ? 4.017 -1.972 -6.021 1.00 90.62 94 GLU A CA 1
ATOM 788 C C . GLU A 1 94 ? 3.411 -3.077 -6.902 1.00 90.62 94 GLU A C 1
ATOM 790 O O . GLU A 1 94 ? 4.080 -4.065 -7.196 1.00 90.62 94 GLU A O 1
ATOM 795 N N . TYR A 1 95 ? 2.181 -2.889 -7.386 1.00 91.88 95 TYR A N 1
ATOM 796 C CA . TYR A 1 95 ? 1.531 -3.842 -8.282 1.00 91.88 95 TYR A CA 1
ATOM 797 C C . TYR A 1 95 ? 2.221 -3.944 -9.651 1.00 91.88 95 TYR A C 1
ATOM 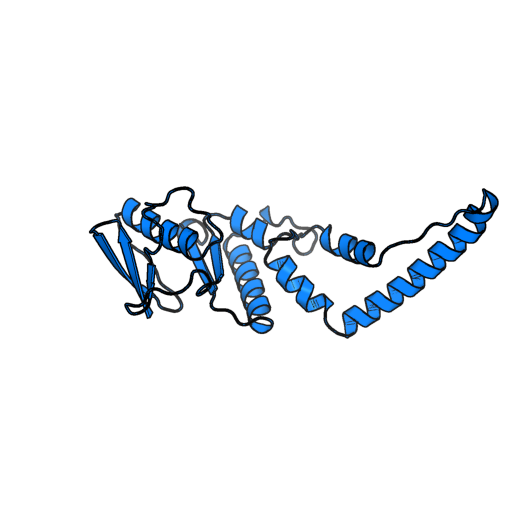799 O O . TYR A 1 95 ? 2.558 -5.045 -10.081 1.00 91.88 95 TYR A O 1
ATOM 807 N N . VAL A 1 96 ? 2.498 -2.815 -10.307 1.00 90.06 96 VAL A N 1
ATOM 808 C CA . VAL A 1 96 ? 3.158 -2.749 -11.622 1.00 90.06 96 VAL A CA 1
ATOM 809 C C . VAL A 1 96 ? 4.563 -3.351 -11.571 1.00 90.06 96 VAL A C 1
ATOM 811 O O . VAL A 1 96 ? 4.949 -4.077 -12.484 1.00 90.06 96 VAL A O 1
ATOM 814 N N . LYS A 1 97 ? 5.308 -3.139 -10.478 1.00 87.19 97 LYS A N 1
ATOM 815 C CA . LYS A 1 97 ? 6.602 -3.805 -10.254 1.00 87.19 97 LYS A CA 1
ATOM 816 C C . LYS A 1 97 ? 6.492 -5.325 -10.289 1.00 87.19 97 LYS A C 1
ATOM 818 O O . LYS A 1 97 ? 7.393 -5.964 -10.819 1.00 87.19 97 LYS A O 1
ATOM 823 N N . ASN A 1 98 ? 5.407 -5.891 -9.763 1.00 87.38 98 ASN A N 1
ATOM 824 C CA . ASN A 1 98 ? 5.191 -7.334 -9.819 1.00 87.38 98 ASN A CA 1
ATOM 825 C C . ASN A 1 98 ? 4.863 -7.796 -11.244 1.00 87.38 98 ASN A C 1
ATOM 827 O O . ASN A 1 98 ? 5.433 -8.781 -11.688 1.00 87.38 98 ASN A O 1
ATOM 831 N N . ILE A 1 99 ? 4.013 -7.062 -11.975 1.00 88.75 99 ILE A N 1
ATOM 832 C CA . ILE A 1 99 ? 3.680 -7.382 -13.377 1.00 88.75 99 ILE A CA 1
ATOM 833 C C . ILE A 1 99 ? 4.943 -7.407 -14.239 1.00 88.75 99 ILE A C 1
ATOM 835 O O . ILE A 1 99 ? 5.140 -8.308 -15.043 1.00 88.75 99 ILE A O 1
ATOM 839 N N . ILE A 1 100 ? 5.828 -6.424 -14.075 1.00 84.81 100 ILE A N 1
ATOM 840 C CA . ILE A 1 100 ? 7.005 -6.316 -14.942 1.00 84.81 100 ILE A CA 1
ATOM 841 C C . ILE A 1 100 ? 8.037 -7.404 -14.629 1.00 84.81 100 ILE A C 1
ATOM 843 O O . ILE A 1 100 ? 8.845 -7.740 -15.489 1.00 84.81 100 ILE A O 1
ATOM 847 N N . GLN A 1 101 ? 8.003 -8.003 -13.439 1.00 83.94 101 GLN A N 1
ATOM 848 C CA . GLN A 1 101 ? 8.825 -9.176 -13.134 1.00 83.94 101 GLN A CA 1
ATOM 849 C C . GLN A 1 101 ? 8.362 -10.442 -13.868 1.00 83.94 101 GLN A C 1
ATOM 851 O O . GLN A 1 101 ? 9.128 -11.406 -13.914 1.00 83.94 101 GLN A O 1
ATOM 856 N N . ASP A 1 102 ? 7.163 -10.449 -14.462 1.00 88.69 102 ASP A N 1
ATOM 857 C CA . ASP A 1 102 ? 6.693 -11.583 -15.249 1.00 88.69 102 ASP A CA 1
ATOM 858 C C . ASP A 1 102 ? 7.587 -11.823 -16.471 1.00 88.69 102 ASP A C 1
ATOM 860 O O . ASP A 1 102 ? 8.089 -10.902 -17.122 1.00 88.69 102 ASP A O 1
ATOM 864 N N . PHE A 1 103 ? 7.773 -13.103 -16.798 1.00 86.56 103 PHE A N 1
ATOM 865 C CA . PHE A 1 103 ? 8.703 -13.548 -17.836 1.00 86.56 1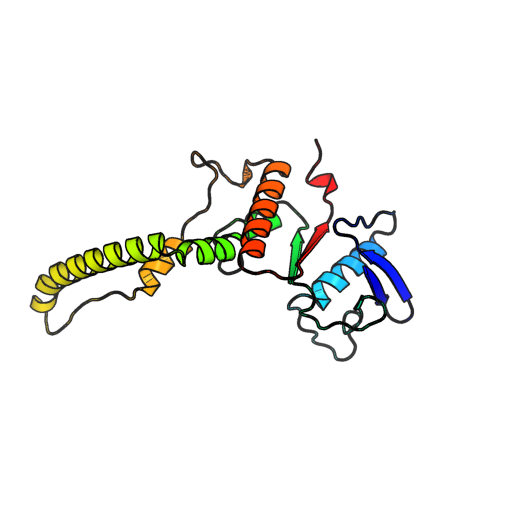03 PHE A CA 1
ATOM 866 C C . PHE A 1 103 ? 8.432 -12.908 -19.205 1.00 86.56 103 PHE A C 1
ATOM 868 O O . PHE A 1 103 ? 9.368 -12.457 -19.866 1.00 86.56 103 PHE A O 1
ATOM 875 N N . ASP A 1 104 ? 7.164 -12.822 -19.611 1.00 90.12 104 ASP A N 1
ATOM 876 C CA . ASP A 1 104 ? 6.780 -12.246 -20.904 1.00 90.12 104 ASP A CA 1
ATOM 877 C C . ASP A 1 104 ? 7.176 -10.764 -20.997 1.00 90.12 104 ASP A C 1
ATOM 879 O O . ASP A 1 104 ? 7.705 -10.312 -22.015 1.00 90.12 104 ASP A O 1
ATOM 883 N N . TRP A 1 105 ? 7.014 -10.012 -19.904 1.00 86.12 105 TRP A N 1
ATOM 884 C CA . TRP A 1 105 ? 7.446 -8.616 -19.826 1.00 86.12 105 TRP A CA 1
ATOM 885 C C . TRP A 1 105 ? 8.963 -8.475 -19.892 1.00 86.12 105 TRP A C 1
ATOM 887 O O . TRP A 1 105 ? 9.467 -7.604 -20.601 1.00 86.12 105 TRP A O 1
ATOM 897 N N . GLN A 1 106 ? 9.698 -9.348 -19.204 1.00 85.88 106 GLN A N 1
ATOM 898 C CA . GLN A 1 106 ? 11.160 -9.367 -19.266 1.00 85.88 106 GLN A CA 1
ATOM 899 C C . GLN A 1 106 ? 11.668 -9.661 -20.686 1.00 85.88 106 GLN A C 1
ATOM 901 O O . GLN A 1 106 ? 12.641 -9.051 -21.130 1.00 85.88 106 GLN A O 1
ATOM 906 N N . LEU A 1 107 ? 10.985 -10.535 -21.433 1.00 89.62 107 LEU A N 1
ATOM 907 C CA . LEU A 1 107 ? 11.305 -10.799 -22.836 1.00 89.62 107 LEU A CA 1
ATOM 908 C C . LEU A 1 107 ? 11.071 -9.561 -23.716 1.00 89.62 107 LEU A C 1
ATOM 910 O O . LEU A 1 107 ? 11.932 -9.208 -24.521 1.00 89.62 107 LEU A O 1
ATOM 914 N N . HIS A 1 108 ? 9.944 -8.865 -23.538 1.00 87.94 108 HIS A N 1
ATOM 915 C CA . HIS A 1 108 ? 9.672 -7.619 -24.260 1.00 87.94 108 HIS A CA 1
ATOM 916 C C . HIS A 1 108 ? 10.696 -6.521 -23.949 1.00 87.94 108 HIS A C 1
ATOM 918 O O . HIS A 1 108 ? 11.168 -5.855 -24.871 1.00 87.94 108 HIS A O 1
ATOM 924 N N . LEU A 1 109 ? 11.079 -6.356 -22.678 1.00 84.38 109 LEU A N 1
ATOM 925 C CA . LEU A 1 109 ? 12.108 -5.394 -22.272 1.00 84.38 109 LEU A CA 1
ATOM 926 C C . LEU A 1 109 ? 13.464 -5.698 -22.906 1.00 84.38 109 LEU A C 1
ATOM 928 O O . LEU A 1 109 ? 14.151 -4.770 -23.323 1.00 84.38 109 LEU A O 1
ATOM 932 N N . ARG A 1 110 ? 13.830 -6.978 -23.022 1.00 85.25 110 ARG A N 1
ATOM 933 C CA . ARG A 1 110 ? 15.063 -7.383 -23.697 1.00 85.25 110 ARG A CA 1
ATOM 934 C C . ARG A 1 110 ? 15.042 -7.037 -25.190 1.00 85.25 110 ARG A C 1
ATOM 936 O O . ARG A 1 110 ? 16.016 -6.498 -25.705 1.00 85.25 110 ARG A O 1
ATOM 943 N N . ASN A 1 111 ? 13.938 -7.306 -25.882 1.00 89.50 111 ASN A N 1
ATOM 944 C CA . ASN A 1 111 ? 13.828 -6.945 -27.298 1.00 89.50 111 ASN A CA 1
ATOM 945 C C . ASN A 1 111 ? 13.942 -5.423 -27.484 1.00 89.50 111 ASN A C 1
ATOM 947 O O . ASN A 1 111 ? 14.630 -4.950 -28.380 1.00 89.50 111 ASN A O 1
ATOM 951 N N . LEU A 1 112 ? 13.318 -4.646 -26.594 1.00 87.81 112 LEU A N 1
ATOM 952 C CA . LEU A 1 112 ? 13.433 -3.190 -26.599 1.00 87.81 112 LEU A CA 1
ATOM 953 C C . LEU A 1 112 ? 14.870 -2.726 -26.302 1.00 87.81 112 LEU A C 1
ATOM 955 O O . LEU A 1 112 ? 15.331 -1.785 -26.941 1.00 87.81 112 LEU A O 1
ATOM 959 N N . SER A 1 113 ? 15.598 -3.383 -25.390 1.00 86.44 113 SER A N 1
ATOM 960 C CA . SER A 1 113 ? 17.002 -3.044 -25.124 1.00 86.44 113 SER A CA 1
ATOM 961 C C . SER A 1 113 ? 17.906 -3.295 -26.332 1.00 86.44 113 SER A C 1
ATOM 963 O O . SER A 1 113 ? 18.764 -2.463 -26.619 1.00 86.44 113 SER A O 1
ATOM 965 N N . GLU A 1 114 ? 17.675 -4.388 -27.068 1.00 89.56 114 GLU A N 1
ATOM 966 C CA . GLU A 1 114 ? 18.407 -4.705 -28.303 1.00 89.56 114 GLU A CA 1
ATOM 967 C C . GLU A 1 114 ? 18.160 -3.616 -29.373 1.00 89.56 114 GLU A C 1
ATOM 969 O O . GLU A 1 114 ? 19.104 -3.116 -29.983 1.00 89.56 114 GLU A O 1
ATOM 974 N N . GLU A 1 115 ? 16.915 -3.154 -29.536 1.00 91.81 115 GLU A N 1
ATOM 975 C CA . GLU A 1 115 ? 16.584 -2.056 -30.460 1.00 91.81 115 GLU A CA 1
ATOM 976 C C . GLU A 1 115 ? 17.206 -0.713 -30.045 1.00 91.81 115 GLU A C 1
ATOM 978 O O . GLU A 1 115 ? 17.725 0.022 -30.889 1.00 91.81 115 GLU A O 1
ATOM 983 N N . ILE A 1 116 ? 17.197 -0.377 -28.750 1.00 90.38 116 ILE A N 1
ATOM 984 C CA . ILE A 1 116 ? 17.839 0.850 -28.260 1.00 90.38 116 ILE A CA 1
ATOM 985 C C . ILE A 1 116 ? 19.353 0.797 -28.508 1.00 90.38 116 ILE A C 1
ATOM 987 O O . ILE A 1 116 ? 19.926 1.787 -28.963 1.00 90.38 116 ILE A O 1
ATOM 991 N N . GLU A 1 117 ? 20.010 -0.341 -28.271 1.00 90.62 117 GLU A N 1
ATOM 992 C CA . GLU A 1 117 ? 21.441 -0.509 -28.560 1.00 90.62 117 GLU A CA 1
ATOM 993 C C . GLU A 1 117 ? 21.768 -0.246 -30.034 1.00 90.62 117 GLU A C 1
ATOM 995 O O . GLU A 1 117 ? 22.728 0.471 -30.327 1.00 90.62 117 GLU A O 1
ATOM 1000 N N . ILE A 1 118 ? 20.939 -0.742 -30.960 1.00 93.94 118 ILE A N 1
ATOM 1001 C CA . ILE A 1 118 ? 21.087 -0.468 -32.397 1.00 93.94 118 ILE A CA 1
ATOM 1002 C C . ILE A 1 118 ? 21.004 1.041 -32.673 1.00 93.94 118 ILE A C 1
ATOM 1004 O O . ILE A 1 118 ? 21.828 1.582 -33.414 1.00 93.94 118 ILE A O 1
ATOM 1008 N N . MET A 1 119 ? 20.055 1.755 -32.055 1.00 94.31 119 MET A N 1
ATOM 1009 C CA . MET A 1 119 ? 19.953 3.213 -32.212 1.00 94.31 119 MET A CA 1
ATOM 1010 C C . MET A 1 119 ? 21.213 3.930 -31.715 1.00 94.31 119 MET A C 1
ATOM 1012 O O . MET A 1 119 ? 21.724 4.815 -32.405 1.00 94.31 119 MET A O 1
ATOM 1016 N N . PHE A 1 120 ? 21.745 3.539 -30.553 1.00 94.56 120 PHE A N 1
ATOM 1017 C CA . PHE A 1 120 ? 22.974 4.127 -30.013 1.00 94.56 120 PHE A CA 1
ATOM 1018 C C . PHE A 1 120 ? 24.192 3.845 -30.894 1.00 94.56 120 PHE A C 1
ATOM 1020 O O . PHE A 1 120 ? 25.000 4.750 -31.090 1.00 94.56 120 PHE A O 1
ATOM 1027 N N . GLN A 1 121 ? 24.305 2.656 -31.492 1.00 93.75 121 GLN A N 1
ATOM 1028 C CA . GLN A 1 121 ? 25.364 2.353 -32.462 1.00 93.75 121 GLN A CA 1
ATOM 1029 C C . GLN A 1 121 ? 25.306 3.292 -33.676 1.00 93.75 121 GLN A C 1
ATOM 1031 O O . GLN A 1 121 ? 26.311 3.915 -34.016 1.00 93.75 121 GLN A O 1
ATOM 1036 N N . ILE A 1 122 ? 24.120 3.480 -34.268 1.00 95.81 122 ILE A N 1
ATOM 1037 C CA . ILE A 1 122 ? 23.924 4.385 -35.416 1.00 95.81 122 ILE A CA 1
ATOM 1038 C C . ILE A 1 122 ? 24.294 5.832 -35.060 1.00 95.81 122 ILE A C 1
ATOM 1040 O O . ILE A 1 122 ? 24.878 6.552 -35.876 1.00 95.81 122 ILE A O 1
ATOM 1044 N N . ILE A 1 123 ? 23.951 6.283 -33.849 1.00 95.94 123 ILE A N 1
ATOM 1045 C CA . ILE A 1 123 ? 24.309 7.629 -33.390 1.00 95.94 123 ILE A CA 1
ATOM 1046 C C . ILE A 1 123 ? 25.821 7.730 -33.159 1.00 95.94 123 ILE A C 1
ATOM 1048 O O . ILE A 1 123 ? 26.438 8.702 -33.602 1.00 95.94 123 ILE A O 1
ATOM 1052 N N . ASN A 1 124 ? 26.435 6.727 -32.528 1.00 97.19 124 ASN A N 1
ATOM 1053 C CA . ASN A 1 124 ? 27.868 6.709 -32.239 1.00 97.19 124 ASN A CA 1
ATOM 1054 C C . ASN A 1 124 ? 28.727 6.679 -33.506 1.00 97.19 124 ASN A C 1
ATOM 1056 O O . ASN A 1 124 ? 29.756 7.349 -33.544 1.00 97.19 124 ASN A O 1
ATOM 1060 N N . ASP A 1 125 ? 28.260 6.063 -34.594 1.00 94.88 125 ASP A N 1
ATOM 1061 C CA . ASP A 1 125 ? 28.906 6.176 -35.910 1.00 94.88 125 ASP A CA 1
ATOM 1062 C C . ASP A 1 125 ? 29.059 7.635 -36.380 1.00 94.88 125 ASP A C 1
ATOM 1064 O O . ASP A 1 125 ? 29.964 7.962 -37.155 1.00 94.88 125 ASP A O 1
ATOM 1068 N N . GLN A 1 126 ? 28.180 8.537 -35.929 1.00 95.19 126 GLN A N 1
ATOM 1069 C CA . GLN A 1 126 ? 28.293 9.974 -36.182 1.00 95.19 126 GLN A CA 1
ATOM 1070 C C . GLN A 1 126 ? 29.062 10.703 -35.074 1.00 95.19 126 GLN A C 1
ATOM 1072 O O . GLN A 1 126 ? 29.898 11.548 -35.388 1.00 95.19 126 GLN A O 1
ATOM 1077 N N . VAL A 1 127 ? 28.806 10.388 -33.801 1.00 94.75 127 VAL A N 1
ATOM 1078 C CA . VAL A 1 127 ? 29.436 11.055 -32.643 1.00 94.75 127 VAL A CA 1
ATOM 1079 C C . VAL A 1 127 ? 30.950 10.834 -32.626 1.00 94.75 127 VAL A C 1
ATOM 1081 O O . VAL A 1 127 ? 31.696 11.797 -32.451 1.00 94.75 127 VAL A O 1
ATOM 1084 N N . ASN A 1 128 ? 31.412 9.626 -32.956 1.00 94.00 128 ASN A N 1
ATOM 1085 C CA . ASN A 1 128 ? 32.834 9.275 -33.017 1.00 94.00 128 ASN A CA 1
ATOM 1086 C C . ASN A 1 128 ? 33.614 10.106 -34.059 1.00 94.00 128 ASN A C 1
ATOM 1088 O O . ASN A 1 128 ? 34.839 10.196 -34.008 1.00 94.00 128 ASN A O 1
ATOM 1092 N N . LYS A 1 129 ? 32.930 10.747 -35.021 1.00 94.44 129 LYS A N 1
ATOM 1093 C CA . LYS A 1 129 ? 33.570 11.656 -35.993 1.00 94.44 129 LYS A CA 1
ATOM 1094 C C . LYS A 1 129 ? 33.973 12.992 -35.374 1.00 94.44 129 LYS A C 1
ATOM 1096 O O . LYS A 1 129 ? 34.787 13.707 -35.955 1.00 94.44 129 LYS A O 1
ATOM 1101 N N . VAL A 1 130 ? 33.379 13.353 -34.239 1.00 93.81 130 VAL A N 1
ATOM 1102 C CA . VAL A 1 130 ? 33.647 14.607 -33.524 1.00 93.81 130 VAL A CA 1
ATOM 1103 C C . VAL A 1 130 ? 34.866 14.467 -32.604 1.00 93.81 130 VAL A C 1
ATOM 1105 O O . VAL A 1 130 ? 35.542 15.457 -32.328 1.00 93.81 130 VAL A O 1
ATOM 1108 N N . GLY A 1 131 ? 35.186 13.250 -32.164 1.00 91.69 131 GLY A N 1
ATOM 1109 C CA . GLY A 1 131 ? 36.322 12.941 -31.301 1.00 91.69 131 GLY A CA 1
ATOM 1110 C C . GLY A 1 131 ? 36.180 11.556 -30.671 1.00 91.69 131 GLY A C 1
ATOM 1111 O O . GLY A 1 131 ? 35.261 10.815 -31.000 1.00 91.69 131 GLY A O 1
ATOM 1112 N N . ASP A 1 132 ? 37.081 11.226 -29.748 1.00 94.19 132 ASP A N 1
ATOM 1113 C CA . ASP A 1 132 ? 37.071 9.965 -28.992 1.00 94.19 132 ASP A CA 1
ATOM 1114 C C . ASP A 1 132 ? 36.026 10.010 -27.862 1.00 94.19 132 ASP A C 1
ATOM 1116 O O . ASP A 1 132 ? 36.352 10.153 -26.683 1.00 94.19 132 ASP A O 1
ATOM 1120 N N . ILE A 1 133 ? 34.750 10.027 -28.252 1.00 94.50 133 ILE A N 1
ATOM 1121 C CA . ILE A 1 133 ? 33.592 10.094 -27.358 1.00 94.50 133 ILE A CA 1
ATOM 1122 C C . ILE A 1 133 ? 32.470 9.198 -27.879 1.00 94.50 133 ILE A C 1
ATOM 1124 O O . ILE A 1 133 ? 32.254 9.128 -29.080 1.00 94.50 133 ILE A O 1
ATOM 1128 N N . GLU A 1 134 ? 31.704 8.598 -26.972 1.00 93.50 134 GLU A N 1
ATOM 1129 C CA . GLU A 1 134 ? 30.510 7.809 -27.286 1.00 93.50 134 GLU A CA 1
ATOM 1130 C C . GLU A 1 134 ? 29.365 8.157 -26.328 1.00 93.50 134 GLU A C 1
ATOM 1132 O O . GLU A 1 134 ? 29.580 8.688 -25.234 1.00 93.50 134 GLU A O 1
ATOM 1137 N N . ILE A 1 135 ? 28.138 7.850 -26.738 1.00 92.50 135 ILE A N 1
ATOM 1138 C CA . ILE A 1 135 ? 26.946 7.931 -25.896 1.00 92.50 135 ILE A CA 1
ATOM 1139 C C . ILE A 1 135 ? 26.341 6.539 -25.675 1.00 92.50 135 ILE A C 1
ATOM 1141 O O . ILE A 1 135 ? 26.411 5.667 -26.539 1.00 92.50 135 ILE A O 1
ATOM 1145 N N . SER A 1 136 ? 25.724 6.334 -24.515 1.00 89.81 136 SER A N 1
ATOM 1146 C CA . SER A 1 136 ? 25.038 5.095 -24.134 1.00 89.81 136 SER A CA 1
ATOM 1147 C C . SER A 1 136 ? 23.851 5.401 -23.213 1.00 89.81 136 SER A C 1
ATOM 1149 O O . SER A 1 136 ? 23.621 6.560 -22.856 1.00 89.81 136 SER A O 1
ATOM 1151 N N . TYR A 1 137 ? 23.085 4.374 -22.843 1.00 87.62 137 TYR A N 1
ATOM 1152 C CA . TYR A 1 137 ? 21.984 4.471 -21.882 1.00 87.62 137 TYR A CA 1
ATOM 1153 C C . TYR A 1 137 ? 22.151 3.450 -20.758 1.00 87.62 137 TYR A C 1
ATOM 1155 O O . TYR A 1 137 ? 22.834 2.436 -20.921 1.00 87.62 137 TYR A O 1
ATOM 1163 N N . ALA A 1 138 ? 21.496 3.693 -19.624 1.00 85.62 138 ALA A N 1
ATOM 1164 C CA . ALA A 1 138 ? 21.351 2.694 -18.579 1.00 85.62 138 ALA A CA 1
ATOM 1165 C C . ALA A 1 138 ? 19.976 2.025 -18.690 1.00 85.62 138 ALA A C 1
ATOM 1167 O O . ALA A 1 138 ? 18.967 2.689 -18.909 1.00 85.62 138 ALA A O 1
ATOM 1168 N N . MET A 1 139 ? 19.886 0.712 -18.460 1.00 78.31 139 MET A N 1
ATOM 1169 C CA . MET A 1 139 ? 18.588 0.015 -18.493 1.00 78.31 139 MET A CA 1
ATOM 1170 C C . MET A 1 139 ? 17.601 0.538 -17.428 1.00 78.31 139 MET A C 1
ATOM 1172 O O . MET A 1 139 ? 16.384 0.431 -17.583 1.00 78.31 139 MET A O 1
ATOM 1176 N N . SER A 1 140 ? 18.113 1.173 -16.368 1.00 80.50 140 SER A N 1
ATOM 1177 C CA . SER A 1 140 ? 17.299 1.928 -15.410 1.00 80.50 140 SER A CA 1
ATOM 1178 C C . SER A 1 140 ? 16.511 3.070 -16.058 1.00 80.50 140 SER A C 1
ATOM 1180 O O . SER A 1 140 ? 15.437 3.397 -15.572 1.00 80.50 140 SER A O 1
ATOM 1182 N N . ASP A 1 141 ? 16.983 3.643 -17.165 1.00 80.88 141 ASP A N 1
ATOM 1183 C CA . ASP A 1 141 ? 16.321 4.763 -17.839 1.00 80.88 141 ASP A CA 1
ATOM 1184 C C . ASP A 1 141 ? 15.054 4.310 -18.584 1.00 80.88 141 ASP A C 1
ATOM 1186 O O . ASP A 1 141 ? 14.048 5.020 -18.606 1.00 80.88 141 ASP A O 1
ATOM 1190 N N . VAL A 1 142 ? 15.060 3.089 -19.134 1.00 77.50 142 VAL A N 1
ATOM 1191 C CA . VAL A 1 142 ? 13.868 2.447 -19.724 1.00 77.50 142 VAL A CA 1
ATOM 1192 C C . VAL A 1 142 ? 12.820 2.188 -18.643 1.00 77.50 142 VAL A C 1
ATOM 1194 O O . VAL A 1 142 ? 11.624 2.400 -18.839 1.00 77.50 142 VAL A O 1
ATOM 1197 N N . TRP A 1 143 ? 13.276 1.763 -17.468 1.00 74.12 143 TRP A N 1
ATOM 1198 C CA . TRP A 1 143 ? 12.417 1.553 -16.312 1.00 74.12 143 TRP A CA 1
ATOM 1199 C C . TRP A 1 143 ? 11.799 2.867 -15.810 1.00 74.12 143 TRP A C 1
ATOM 1201 O O . TRP A 1 143 ? 10.594 2.945 -15.562 1.00 74.12 143 TRP A O 1
ATOM 1211 N N . ASP A 1 144 ? 12.603 3.924 -15.750 1.00 78.06 144 ASP A N 1
ATOM 1212 C CA . ASP A 1 144 ? 12.175 5.278 -15.414 1.00 78.06 144 ASP A CA 1
ATOM 1213 C C . ASP A 1 144 ? 11.059 5.794 -16.335 1.00 78.06 144 ASP A C 1
ATOM 1215 O O . ASP A 1 144 ? 10.169 6.504 -15.866 1.00 78.06 144 ASP A O 1
ATOM 1219 N N . MET A 1 145 ? 11.066 5.437 -17.625 1.00 78.81 145 MET A N 1
ATOM 1220 C CA . MET A 1 145 ? 9.992 5.816 -18.555 1.00 78.81 145 MET A CA 1
ATOM 1221 C C . MET A 1 145 ? 8.636 5.244 -18.125 1.00 78.81 145 MET A C 1
ATOM 1223 O O . MET A 1 145 ? 7.634 5.961 -18.116 1.00 78.81 145 MET A O 1
ATOM 1227 N N . VAL A 1 146 ? 8.600 3.980 -17.693 1.00 76.62 146 VAL A N 1
ATOM 1228 C CA . VAL A 1 146 ? 7.373 3.356 -17.172 1.00 76.62 146 VAL A CA 1
ATOM 1229 C C . VAL A 1 146 ? 6.952 4.017 -15.859 1.00 76.62 146 VAL A C 1
ATOM 1231 O O . VAL A 1 146 ? 5.771 4.270 -15.633 1.00 76.62 146 VAL A O 1
ATOM 1234 N N . GLN A 1 147 ? 7.910 4.354 -14.994 1.00 72.50 147 GLN A N 1
ATOM 1235 C CA . GLN A 1 147 ? 7.607 4.970 -13.702 1.00 72.50 147 GLN A CA 1
ATOM 1236 C C . GLN A 1 147 ? 7.118 6.417 -13.791 1.00 72.50 147 GLN A C 1
ATOM 1238 O O . GLN A 1 147 ? 6.347 6.843 -12.935 1.00 72.50 147 GLN A O 1
ATOM 1243 N N . LYS A 1 148 ? 7.549 7.162 -14.812 1.00 79.75 148 LYS A N 1
ATOM 1244 C CA . LYS A 1 148 ? 7.140 8.554 -15.068 1.00 79.75 148 LYS A CA 1
ATOM 1245 C C . LYS A 1 148 ? 5.803 8.657 -15.809 1.00 79.75 148 LYS A C 1
ATOM 1247 O O . LYS A 1 148 ? 5.375 9.762 -16.126 1.00 79.75 148 LYS A O 1
ATOM 1252 N N . SER A 1 149 ? 5.154 7.526 -16.088 1.00 80.25 149 SER A N 1
ATOM 1253 C CA . SER A 1 149 ? 3.870 7.484 -16.786 1.00 80.25 149 SER A CA 1
ATOM 1254 C C . SER A 1 149 ? 2.731 8.025 -15.920 1.00 80.25 149 SER A C 1
ATOM 1256 O O . SER A 1 149 ? 2.686 7.815 -14.706 1.00 80.25 149 SER A O 1
ATOM 1258 N N . GLU A 1 150 ? 1.780 8.705 -16.555 1.00 83.88 150 GLU A N 1
ATOM 1259 C CA . GLU A 1 150 ? 0.569 9.182 -15.893 1.00 83.88 150 GLU A CA 1
ATOM 1260 C C . GLU A 1 150 ? -0.498 8.085 -15.830 1.00 83.88 150 GLU A C 1
ATOM 1262 O O . GLU A 1 150 ? -0.548 7.180 -16.662 1.00 83.88 150 GLU A O 1
ATOM 1267 N N . VAL A 1 151 ? -1.358 8.163 -14.813 1.00 88.62 151 VAL A N 1
ATOM 1268 C CA . VAL A 1 151 ? -2.489 7.245 -14.648 1.00 88.62 151 VAL A CA 1
ATOM 1269 C C . VAL A 1 151 ? -3.767 8.013 -14.931 1.00 88.62 151 VAL A C 1
ATOM 1271 O O . VAL A 1 151 ? -4.162 8.866 -14.131 1.00 88.62 151 VAL A O 1
ATOM 1274 N N . SER A 1 152 ? -4.420 7.674 -16.035 1.00 89.75 152 SER A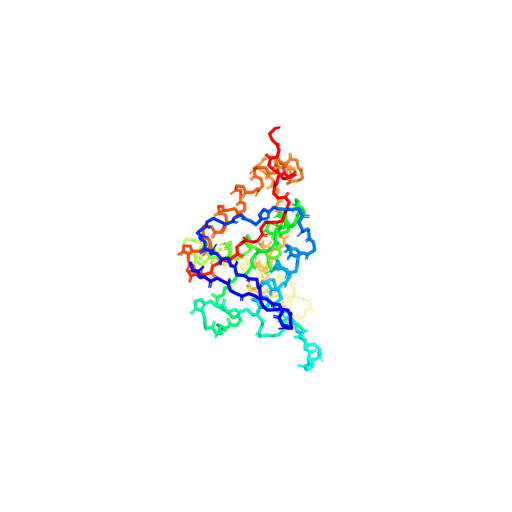 N 1
ATOM 1275 C CA . SER A 1 152 ? -5.770 8.112 -16.375 1.00 89.75 152 SER A CA 1
ATOM 1276 C C . SER A 1 152 ? -6.749 6.936 -16.307 1.00 89.75 152 SER A C 1
ATOM 1278 O O . SER A 1 152 ? -6.377 5.767 -16.157 1.00 89.75 152 SER A O 1
ATOM 1280 N N . GLY A 1 153 ? -8.040 7.249 -16.325 1.00 88.31 153 GLY A N 1
ATOM 1281 C CA . GLY A 1 153 ? -9.065 6.262 -16.607 1.00 88.31 153 GLY A CA 1
ATOM 1282 C C . GLY A 1 153 ? -9.030 5.840 -18.076 1.00 88.31 153 GLY A C 1
ATOM 1283 O O . GLY A 1 153 ? -8.417 6.487 -18.920 1.00 88.31 153 GLY A O 1
ATOM 1284 N N . ILE A 1 154 ? -9.732 4.749 -18.383 1.00 85.50 154 ILE A N 1
ATOM 1285 C CA . ILE A 1 154 ? -9.968 4.330 -19.769 1.00 85.50 154 ILE A CA 1
ATOM 1286 C C . ILE A 1 154 ? -10.590 5.504 -20.547 1.00 85.50 154 ILE A C 1
ATOM 1288 O O . ILE A 1 154 ? -11.346 6.295 -19.971 1.00 85.50 154 ILE A O 1
ATOM 1292 N N . ASP A 1 155 ? -10.224 5.615 -21.823 1.00 86.56 155 ASP A N 1
ATOM 1293 C CA . ASP A 1 155 ? -10.598 6.712 -22.724 1.00 86.56 155 ASP A CA 1
ATOM 1294 C C . ASP A 1 155 ? -10.104 8.095 -22.263 1.00 86.56 155 ASP A C 1
ATOM 1296 O O . ASP A 1 155 ? -10.742 9.111 -22.524 1.00 86.56 155 ASP A O 1
ATOM 1300 N N . ASP A 1 156 ? -8.957 8.118 -21.575 1.00 81.62 156 ASP A N 1
ATOM 1301 C CA . ASP A 1 156 ? -8.263 9.326 -21.107 1.00 81.62 156 ASP A CA 1
ATOM 1302 C C . ASP A 1 156 ? -9.096 10.194 -20.146 1.00 81.62 156 ASP A C 1
ATOM 1304 O O . ASP A 1 156 ? -8.963 11.413 -20.063 1.00 81.62 156 ASP A O 1
ATOM 1308 N N . THR A 1 157 ? -9.987 9.546 -19.393 1.00 88.81 157 THR A N 1
ATOM 1309 C CA . THR A 1 157 ? -10.798 10.208 -18.364 1.00 88.81 157 THR A CA 1
ATOM 1310 C C . THR A 1 157 ? -9.958 10.550 -17.135 1.00 88.81 157 THR A C 1
ATOM 1312 O O . THR A 1 157 ? -9.085 9.775 -16.732 1.00 88.81 157 THR A O 1
ATOM 1315 N N . GLU A 1 158 ? -10.223 11.676 -16.469 1.00 90.12 158 GLU A N 1
ATOM 1316 C CA . GLU A 1 158 ? -9.492 11.983 -15.242 1.00 90.12 158 GLU A CA 1
ATOM 1317 C C . GLU A 1 158 ? -9.893 11.020 -14.112 1.00 90.12 158 GLU A C 1
ATOM 1319 O O . GLU A 1 158 ? -11.059 10.656 -13.936 1.00 90.12 158 GLU A O 1
ATOM 1324 N N . LEU A 1 159 ? -8.939 10.648 -13.250 1.00 89.44 159 LEU A N 1
ATOM 1325 C CA . LEU A 1 159 ? -9.263 9.913 -12.019 1.00 89.44 159 LEU A CA 1
ATOM 1326 C C . LEU A 1 159 ? -10.195 10.722 -11.098 1.00 89.44 159 LEU A C 1
ATOM 1328 O O . LEU A 1 159 ? -10.954 10.137 -10.323 1.00 89.44 159 LEU A O 1
ATOM 1332 N N . SER A 1 160 ? -10.146 12.057 -11.191 1.00 87.31 160 SER A N 1
ATOM 1333 C CA . SER A 1 160 ? -11.031 13.002 -10.499 1.00 87.31 160 SER A CA 1
ATOM 1334 C C . SER A 1 160 ? -12.502 12.756 -10.809 1.00 87.31 160 SER A C 1
ATOM 1336 O O . SER A 1 160 ? -13.339 12.964 -9.929 1.00 87.31 160 SER A O 1
ATOM 1338 N N . ASP A 1 161 ? -12.801 12.309 -12.027 1.00 90.25 161 ASP A N 1
ATOM 1339 C CA . ASP A 1 161 ? -14.165 12.175 -12.539 1.00 90.25 161 ASP A CA 1
ATOM 1340 C C . ASP A 1 161 ? -14.832 10.887 -12.063 1.00 90.25 161 ASP A C 1
ATOM 1342 O O . ASP A 1 161 ? -16.058 10.784 -12.036 1.00 90.25 161 ASP A O 1
ATOM 1346 N N . LYS A 1 162 ? -14.034 9.910 -11.619 1.00 90.50 162 LYS A N 1
ATOM 1347 C CA . LYS A 1 162 ? -14.557 8.664 -11.062 1.00 90.50 162 LYS A CA 1
ATOM 1348 C C . LYS A 1 162 ? -15.302 8.924 -9.762 1.00 90.50 162 LYS A C 1
ATOM 1350 O O . LYS A 1 162 ? -14.889 9.737 -8.917 1.00 90.50 162 LYS A O 1
ATOM 1355 N N . SER A 1 163 ? -16.388 8.182 -9.579 1.00 90.12 163 SER A N 1
ATOM 1356 C CA . SER A 1 163 ? -17.106 8.156 -8.315 1.00 90.12 163 SER A CA 1
ATOM 1357 C C . SER A 1 163 ? -16.200 7.606 -7.214 1.00 90.12 163 SER A C 1
ATOM 1359 O O . SER A 1 163 ? -15.277 6.818 -7.437 1.00 90.12 163 SER A O 1
ATOM 1361 N N . ASN A 1 164 ? -16.468 8.014 -5.981 1.00 89.31 164 ASN A N 1
ATOM 1362 C CA . ASN A 1 164 ? -15.719 7.518 -4.833 1.00 89.31 164 ASN A CA 1
ATOM 1363 C C . ASN A 1 164 ? -15.837 5.990 -4.683 1.00 89.31 164 ASN A C 1
ATOM 1365 O O . ASN A 1 164 ? -14.862 5.342 -4.312 1.00 89.31 164 ASN A O 1
ATOM 1369 N N . ALA A 1 165 ? -17.002 5.412 -5.000 1.00 89.38 165 ALA A N 1
ATOM 1370 C CA . ALA A 1 165 ? -17.218 3.968 -4.966 1.00 89.38 165 ALA A CA 1
ATOM 1371 C C . ALA A 1 165 ? -16.323 3.236 -5.979 1.00 89.38 165 ALA A C 1
ATOM 1373 O O . ALA A 1 165 ? -15.679 2.249 -5.625 1.00 89.38 165 ALA A O 1
ATOM 1374 N N . GLU A 1 166 ? -16.217 3.754 -7.207 1.00 91.75 166 GLU A N 1
ATOM 1375 C CA . GLU A 1 166 ? -15.305 3.212 -8.220 1.00 91.75 166 GLU A CA 1
ATOM 1376 C C . GLU A 1 166 ? -13.846 3.309 -7.774 1.00 91.75 166 GLU A C 1
ATOM 1378 O O . GLU A 1 166 ? -13.105 2.336 -7.888 1.00 91.75 166 GLU A O 1
ATOM 1383 N N . LEU A 1 167 ? -13.428 4.448 -7.215 1.00 92.94 167 LEU A N 1
ATOM 1384 C CA . LEU A 1 167 ? -12.058 4.623 -6.725 1.00 92.94 167 LEU A CA 1
ATOM 1385 C C . LEU A 1 167 ? -11.725 3.673 -5.569 1.00 92.94 167 LEU A C 1
ATOM 1387 O O . LEU A 1 167 ? -10.636 3.101 -5.546 1.00 92.94 167 LEU A O 1
ATOM 1391 N N . ILE A 1 168 ? -12.655 3.465 -4.632 1.00 92.50 168 ILE A N 1
ATOM 1392 C CA . ILE A 1 168 ? -12.490 2.488 -3.547 1.00 92.50 168 ILE A CA 1
ATOM 1393 C C . ILE A 1 168 ? -12.361 1.077 -4.124 1.00 92.50 168 ILE A C 1
ATOM 1395 O O . ILE A 1 168 ? -11.481 0.331 -3.700 1.00 92.50 168 ILE A O 1
ATOM 1399 N N . LEU A 1 169 ? -13.193 0.712 -5.102 1.00 93.75 169 LEU A N 1
ATOM 1400 C CA . LEU A 1 169 ? -13.130 -0.604 -5.732 1.00 93.75 169 LEU A CA 1
ATOM 1401 C C . LEU A 1 169 ? -11.789 -0.824 -6.445 1.00 93.75 169 LEU A C 1
ATOM 1403 O O . LEU A 1 169 ? -11.163 -1.867 -6.261 1.00 93.75 169 LEU A O 1
ATOM 1407 N N . ILE A 1 170 ? -11.317 0.168 -7.206 1.00 95.31 170 ILE A N 1
ATOM 1408 C CA . ILE A 1 170 ? -10.001 0.133 -7.859 1.00 95.31 170 ILE A CA 1
ATOM 1409 C C . ILE A 1 170 ? -8.903 -0.070 -6.811 1.00 95.31 170 ILE A C 1
ATOM 1411 O O . ILE A 1 170 ? -8.076 -0.968 -6.958 1.00 95.31 170 ILE A O 1
ATOM 1415 N N . LEU A 1 171 ? -8.922 0.709 -5.727 1.00 94.94 171 LEU A N 1
ATOM 1416 C CA . LEU A 1 171 ? -7.946 0.584 -4.648 1.00 94.94 171 LEU A CA 1
ATOM 1417 C C . LEU A 1 171 ? -7.953 -0.815 -4.020 1.00 94.94 171 LEU A C 1
ATOM 1419 O O . LEU A 1 171 ? -6.891 -1.410 -3.851 1.00 94.94 171 LEU A O 1
ATOM 1423 N N . LEU A 1 172 ? -9.128 -1.353 -3.683 1.00 94.88 172 LEU A N 1
ATOM 1424 C CA . LEU A 1 172 ? -9.246 -2.684 -3.085 1.00 94.88 172 LEU A CA 1
ATOM 1425 C C . LEU A 1 172 ? -8.762 -3.784 -4.039 1.00 94.88 172 LEU A C 1
ATOM 1427 O O . LEU A 1 172 ? -8.087 -4.709 -3.592 1.00 94.88 172 LEU A O 1
ATOM 1431 N N . ASN A 1 173 ? -9.022 -3.656 -5.343 1.00 96.50 173 ASN A N 1
ATOM 1432 C CA . ASN A 1 173 ? -8.506 -4.580 -6.354 1.00 96.50 173 ASN A CA 1
ATOM 1433 C C . ASN A 1 173 ? -6.976 -4.517 -6.467 1.00 96.50 173 ASN A C 1
ATOM 1435 O O . ASN A 1 173 ? -6.329 -5.556 -6.596 1.00 96.50 173 ASN A O 1
ATOM 1439 N N . ILE A 1 174 ? -6.375 -3.324 -6.398 1.00 95.69 174 ILE A N 1
ATOM 1440 C CA . ILE A 1 174 ? -4.911 -3.184 -6.369 1.00 95.69 174 ILE A CA 1
ATOM 1441 C C . ILE A 1 174 ? -4.354 -3.863 -5.114 1.00 95.69 174 ILE A C 1
ATOM 1443 O O . ILE A 1 174 ? -3.415 -4.651 -5.215 1.00 95.69 174 ILE A O 1
ATOM 1447 N N . VAL A 1 175 ? -4.952 -3.613 -3.943 1.00 95.06 175 VAL A N 1
ATOM 1448 C CA . VAL A 1 175 ? -4.535 -4.248 -2.683 1.00 95.06 175 VAL A CA 1
ATOM 1449 C C . VAL A 1 175 ? -4.610 -5.771 -2.782 1.00 95.06 175 VAL A C 1
ATOM 1451 O O . VAL A 1 175 ? -3.640 -6.437 -2.434 1.00 95.06 175 VAL A O 1
ATOM 1454 N N . ASP A 1 176 ? -5.712 -6.330 -3.285 1.00 95.19 176 ASP A N 1
ATOM 1455 C CA . ASP A 1 176 ? -5.870 -7.779 -3.454 1.00 95.19 176 ASP A CA 1
ATOM 1456 C C . ASP A 1 176 ? -4.756 -8.371 -4.333 1.00 95.19 176 ASP A C 1
ATOM 1458 O O . ASP A 1 176 ? -4.097 -9.337 -3.949 1.00 95.19 176 ASP A O 1
ATOM 1462 N N . ASN A 1 177 ? -4.460 -7.742 -5.473 1.00 95.00 177 ASN A N 1
ATOM 1463 C CA . ASN A 1 177 ? -3.401 -8.214 -6.364 1.00 95.00 177 ASN A CA 1
ATOM 1464 C C . ASN A 1 177 ? -1.993 -8.078 -5.765 1.00 95.00 177 ASN A C 1
ATOM 1466 O O . ASN A 1 177 ? -1.170 -8.979 -5.926 1.00 95.00 177 ASN A O 1
ATOM 1470 N N . VAL A 1 178 ? -1.712 -7.001 -5.027 1.00 93.62 178 VAL A N 1
ATOM 1471 C CA . VAL A 1 178 ? -0.445 -6.857 -4.293 1.00 93.62 178 VAL A CA 1
ATOM 1472 C C . VAL A 1 178 ? -0.300 -7.961 -3.245 1.00 93.62 178 VAL A C 1
ATOM 1474 O O . VAL A 1 178 ? 0.765 -8.568 -3.134 1.00 93.62 178 VAL A O 1
ATOM 1477 N N . LEU A 1 179 ? -1.363 -8.260 -2.493 1.00 93.56 179 LEU A N 1
ATOM 1478 C CA . LEU A 1 179 ? -1.330 -9.261 -1.425 1.00 93.56 179 LEU A CA 1
ATOM 1479 C C . LEU A 1 179 ? -1.264 -10.704 -1.937 1.00 93.56 179 LEU A C 1
ATOM 1481 O O . LEU A 1 179 ? -0.727 -11.551 -1.226 1.00 93.56 179 LEU A O 1
ATOM 1485 N N . LYS A 1 180 ? -1.743 -10.986 -3.156 1.00 93.06 180 LYS A N 1
ATOM 1486 C CA . LYS A 1 180 ? -1.535 -12.286 -3.821 1.00 93.06 180 LYS A CA 1
ATOM 1487 C C . LYS A 1 180 ? -0.055 -12.570 -4.067 1.00 93.06 180 LYS A C 1
ATOM 1489 O O . LYS A 1 180 ? 0.391 -13.686 -3.819 1.00 93.06 180 LYS A O 1
ATOM 1494 N N . ASN A 1 181 ? 0.699 -11.560 -4.501 1.00 88.00 181 ASN A N 1
ATOM 1495 C CA . ASN A 1 181 ? 2.128 -11.697 -4.795 1.00 88.00 181 ASN A CA 1
ATOM 1496 C C . ASN A 1 181 ? 3.003 -11.568 -3.542 1.00 88.00 181 ASN A C 1
ATOM 1498 O O . ASN A 1 181 ? 4.024 -12.242 -3.426 1.00 88.00 181 ASN A O 1
ATOM 1502 N N . ASN A 1 182 ? 2.603 -10.729 -2.583 1.00 88.25 182 ASN A N 1
ATOM 1503 C CA . ASN A 1 182 ? 3.334 -10.508 -1.338 1.00 88.25 182 ASN A CA 1
ATOM 1504 C C . ASN A 1 182 ? 2.395 -10.553 -0.116 1.00 88.25 182 ASN A C 1
ATOM 1506 O O . ASN A 1 182 ? 1.949 -9.503 0.370 1.00 88.25 182 ASN A O 1
ATOM 1510 N N . PRO A 1 183 ? 2.085 -11.759 0.400 1.00 92.06 183 PRO A N 1
ATOM 1511 C CA . PRO A 1 183 ? 1.174 -11.920 1.525 1.00 92.06 183 PRO A CA 1
ATOM 1512 C C . PRO A 1 183 ? 1.704 -11.244 2.794 1.00 92.06 183 PRO A C 1
ATOM 1514 O O . PRO A 1 183 ? 2.677 -11.680 3.410 1.00 92.06 183 PRO A O 1
ATOM 1517 N N . LYS A 1 184 ? 1.017 -10.187 3.231 1.00 92.25 184 LYS A N 1
ATOM 1518 C CA . LYS A 1 184 ? 1.298 -9.466 4.480 1.00 92.25 184 LYS A CA 1
ATOM 1519 C C . LYS A 1 184 ? -0.002 -9.135 5.207 1.00 92.25 184 LYS A C 1
ATOM 1521 O O . LYS A 1 184 ? -1.036 -8.901 4.584 1.00 92.25 184 LYS A O 1
ATOM 1526 N N . LYS A 1 185 ? 0.035 -9.110 6.544 1.00 93.88 185 LYS A N 1
ATOM 1527 C CA . LYS A 1 185 ? -1.106 -8.642 7.343 1.00 93.88 185 LYS A CA 1
ATOM 1528 C C . LYS A 1 185 ? -1.279 -7.146 7.090 1.00 93.88 185 LYS A C 1
ATOM 1530 O O . LYS A 1 185 ? -0.414 -6.361 7.477 1.00 93.88 185 LYS A O 1
ATOM 1535 N N . THR A 1 186 ? -2.384 -6.758 6.468 1.00 95.19 186 THR A N 1
ATOM 1536 C CA . THR A 1 186 ? -2.650 -5.365 6.090 1.00 95.19 186 THR A CA 1
ATOM 1537 C C . THR A 1 186 ? -3.848 -4.829 6.858 1.00 95.19 186 THR A C 1
ATOM 1539 O O . THR A 1 186 ? -4.894 -5.470 6.910 1.00 95.19 186 THR A O 1
ATOM 1542 N N . LEU A 1 187 ? -3.684 -3.655 7.463 1.00 95.88 187 LEU A N 1
ATOM 1543 C CA . LEU A 1 187 ? -4.731 -2.914 8.150 1.00 95.88 187 LEU A CA 1
ATOM 1544 C C . LEU A 1 187 ? -5.089 -1.686 7.311 1.00 95.88 187 LEU A C 1
ATOM 1546 O O . LEU A 1 187 ? -4.298 -0.748 7.207 1.00 95.88 187 LEU A O 1
ATOM 1550 N N . ILE A 1 188 ? -6.281 -1.702 6.717 1.00 95.06 188 ILE A N 1
ATOM 1551 C CA . ILE A 1 188 ? -6.811 -0.577 5.9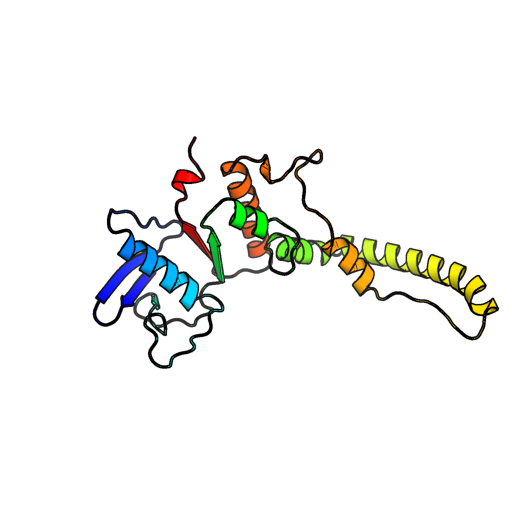43 1.00 95.06 188 ILE A CA 1
ATOM 1552 C C . ILE A 1 188 ? -7.721 0.246 6.852 1.00 95.06 188 ILE A C 1
ATOM 1554 O O . ILE A 1 188 ? -8.743 -0.237 7.336 1.00 95.06 188 ILE A O 1
ATOM 1558 N N . LEU A 1 189 ? -7.324 1.485 7.110 1.00 95.00 189 LEU A N 1
ATOM 1559 C CA . LEU A 1 189 ? -8.021 2.428 7.968 1.00 95.00 189 LEU A CA 1
ATOM 1560 C C . LEU A 1 189 ? -8.787 3.415 7.093 1.00 95.00 189 LEU A C 1
ATOM 1562 O O . LEU A 1 189 ? -8.192 4.346 6.555 1.00 95.00 189 LEU A O 1
ATOM 1566 N N . PHE A 1 190 ? -10.097 3.219 6.980 1.00 93.56 190 PHE A N 1
ATOM 1567 C CA . PHE A 1 190 ? -10.993 4.199 6.375 1.00 93.56 190 PHE A CA 1
ATOM 1568 C C . PHE A 1 190 ? -11.569 5.121 7.448 1.00 93.56 190 PHE A C 1
ATOM 1570 O O . PHE A 1 190 ? -12.233 4.664 8.381 1.00 93.56 190 PHE A O 1
ATOM 1577 N N . GLU A 1 191 ? -11.348 6.422 7.302 1.00 90.62 191 GLU A N 1
ATOM 1578 C CA . GLU A 1 191 ? -12.038 7.449 8.076 1.00 90.62 191 GLU A CA 1
ATOM 1579 C C . GLU A 1 191 ? -13.143 8.075 7.230 1.00 90.62 191 GLU A C 1
ATOM 1581 O O . GLU A 1 191 ? -12.958 8.339 6.045 1.00 90.62 191 GLU A O 1
ATOM 1586 N N . ASN A 1 192 ? -14.291 8.342 7.858 1.00 82.94 192 ASN A N 1
ATOM 1587 C CA . ASN A 1 192 ? -15.418 9.031 7.226 1.00 82.94 192 ASN A CA 1
ATOM 1588 C C . ASN A 1 192 ? -15.895 8.378 5.914 1.00 82.94 192 ASN A C 1
ATOM 1590 O O . ASN A 1 192 ? -16.323 9.072 4.991 1.00 82.94 192 ASN A O 1
ATOM 1594 N N . LEU A 1 193 ? -15.845 7.042 5.848 1.00 80.62 193 LEU A N 1
ATOM 1595 C CA . LEU A 1 193 ? -16.271 6.265 4.681 1.00 80.62 193 LEU A CA 1
ATOM 1596 C C . LEU A 1 193 ? -17.707 6.603 4.248 1.00 80.62 193 LEU A C 1
ATOM 1598 O O . LEU A 1 193 ? -18.001 6.603 3.059 1.00 80.62 193 LEU A O 1
ATOM 1602 N N . ASP A 1 194 ? -18.576 6.974 5.187 1.00 79.00 194 ASP A N 1
ATOM 1603 C CA . ASP A 1 194 ? -19.963 7.369 4.919 1.00 79.00 194 ASP A CA 1
ATOM 1604 C C . ASP A 1 194 ? -20.062 8.574 3.962 1.00 79.00 194 ASP A C 1
ATOM 1606 O O . ASP A 1 194 ? -20.982 8.651 3.153 1.00 79.00 194 ASP A O 1
ATOM 1610 N N . HIS A 1 195 ? -19.093 9.497 4.002 1.00 76.44 195 HIS A N 1
ATOM 1611 C CA . HIS A 1 195 ? -18.998 10.613 3.051 1.00 76.44 195 HIS A CA 1
ATOM 1612 C C . HIS A 1 195 ? -18.377 10.201 1.712 1.00 76.44 195 HIS A C 1
ATOM 1614 O O . HIS A 1 195 ? -18.505 10.918 0.723 1.00 76.44 195 HIS A O 1
ATOM 1620 N N . LEU A 1 196 ? -17.681 9.063 1.678 1.00 72.69 196 LEU A N 1
ATOM 1621 C CA . LEU A 1 196 ? -17.096 8.518 0.462 1.00 72.69 196 LEU A CA 1
ATOM 1622 C C . LEU A 1 196 ? -18.108 7.663 -0.300 1.00 72.69 196 LEU A C 1
ATOM 1624 O O . LEU A 1 196 ? -18.126 7.725 -1.515 1.00 72.69 196 LEU A O 1
ATOM 1628 N N . VAL A 1 197 ? -18.976 6.904 0.364 1.00 72.69 197 VAL A N 1
ATOM 1629 C CA . VAL A 1 197 ? -19.848 5.910 -0.298 1.00 72.69 197 VAL A CA 1
ATOM 1630 C C . VAL A 1 197 ? -21.321 6.334 -0.295 1.00 72.69 197 VAL A C 1
ATOM 1632 O O . VAL A 1 197 ? -22.204 5.497 -0.446 1.00 72.69 197 VAL A O 1
ATOM 1635 N N . SER A 1 198 ? -21.622 7.625 -0.110 1.00 62.31 198 SER A N 1
ATOM 1636 C CA . SER A 1 198 ? -23.005 8.105 -0.199 1.00 62.31 198 SER A CA 1
ATOM 1637 C C . SER A 1 198 ? -23.574 7.819 -1.596 1.00 62.31 198 SER A C 1
ATOM 1639 O O . SER A 1 198 ? -23.040 8.331 -2.583 1.00 62.31 198 SER A O 1
ATOM 1641 N N . LEU A 1 199 ? -24.613 6.974 -1.627 1.00 51.09 199 LEU A N 1
ATOM 1642 C CA . LEU A 1 199 ? -25.412 6.579 -2.795 1.00 51.09 199 LEU A CA 1
ATOM 1643 C C . LEU A 1 199 ? -26.127 7.769 -3.440 1.00 51.09 199 LEU A C 1
ATOM 1645 O O . LEU A 1 199 ? -26.630 8.627 -2.678 1.00 51.09 199 LEU A O 1
#